Protein AF-0000000081890075 (afdb_homodimer)

Foldseek 3Di:
DPPPPPPPPPPPPDPPPPPPPPPPLVVLVVVQVVQAAPQPRHGADQWKAWDVGDIHHPVSQCVVCVPPDPPARADPPPGHHTDPVRIGGDVVSVVSSVVSVPDDNPPPVPPPVPPDD/DPPPPPPPPPPDPDPPPPPPPPDPLVVLVVVQVVQAAPQPRHGADQWKAWDVGDIHHPVSQCVVCVPPPPPARADPPPGHHTDPVRIGGDVVSVVSSVVSVPDDNPPPVPPPVPPPD

InterPro domains:
  IPR001841 Zinc finger, RING-type [PS50089] (37-79)
  IPR001841 Zinc finger, RING-type [SM00184] (37-78)
  IPR013083 Zinc finger, RING/FYVE/PHD-type [G3DSA:3.30.40.10] (21-113)
  IPR017907 Zinc finger, RING-type, conserved site [PS00518] (52-61)
  IPR050143 Tripartite motif-containing [PTHR24103] (31-106)

Solvent-accessible surface area (backbone atoms only — not comparable to full-atom values): 14668 Å² total; per-residue (Å²): 134,89,79,75,75,76,71,79,74,78,82,69,78,76,71,78,73,73,76,70,81,62,56,71,61,57,52,53,59,58,50,52,64,70,34,40,17,84,81,82,69,40,66,55,53,70,29,24,31,37,69,86,30,57,63,31,22,44,65,58,48,50,59,67,45,70,74,48,69,92,85,46,43,51,40,92,82,83,55,45,78,40,52,83,86,60,51,27,59,31,59,59,60,44,52,48,39,57,54,55,69,64,52,78,72,67,68,75,80,64,66,73,73,68,65,78,129,133,86,79,76,75,77,71,78,74,77,82,70,76,77,72,77,74,74,76,72,80,62,56,70,62,58,53,52,60,59,49,52,64,69,35,40,16,86,81,81,68,41,66,55,52,69,28,25,30,37,70,86,30,58,63,32,20,44,66,58,48,49,58,66,46,69,73,47,68,93,85,47,44,52,40,92,83,83,55,45,78,41,52,82,87,59,52,27,59,31,58,59,59,44,52,48,40,57,55,56,70,65,52,76,71,68,68,72,74,67,67,68,71,67,63,79,127

Organism: Varanus komodoensis (NCBI:txid61221)

Structure (mmCIF, N/CA/C/O backbone):
data_AF-0000000081890075-model_v1
#
loop_
_entity.id
_entity.type
_entity.pdbx_description
1 polymer 'RING-type domain-containing protein'
#
loop_
_atom_site.group_PDB
_atom_site.id
_atom_site.type_symbol
_atom_site.label_atom_id
_atom_site.label_alt_id
_atom_site.lab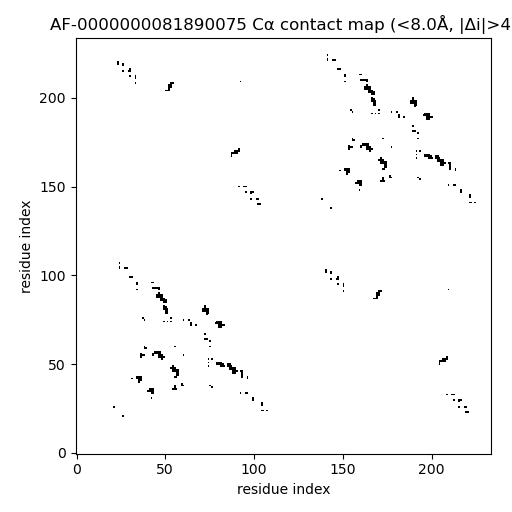el_comp_id
_atom_site.label_asym_id
_atom_site.label_entity_id
_atom_site.label_seq_id
_atom_site.pdbx_PDB_ins_code
_atom_site.Cartn_x
_atom_site.Cartn_y
_atom_site.Cartn_z
_atom_site.occupancy
_atom_site.B_iso_or_equiv
_atom_site.auth_seq_id
_atom_site.auth_comp_id
_atom_site.auth_asym_id
_atom_site.auth_atom_id
_atom_site.pdbx_PDB_model_num
ATOM 1 N N . GLY A 1 1 ? -12.711 24.141 -57.688 1 28.09 1 GLY A N 1
ATOM 2 C CA . GLY A 1 1 ? -13.148 24.188 -56.312 1 28.09 1 GLY A CA 1
ATOM 3 C C . GLY A 1 1 ? -12 24.203 -55.344 1 28.09 1 GLY A C 1
ATOM 4 O O . GLY A 1 1 ? -11.031 23.453 -55.469 1 28.09 1 GLY A O 1
ATOM 5 N N . SER A 1 2 ? -11.641 25.391 -54.656 1 33 2 SER A N 1
ATOM 6 C CA . SER A 1 2 ? -10.547 25.812 -53.781 1 33 2 SER A CA 1
ATOM 7 C C . SER A 1 2 ? -10.531 25 -52.469 1 33 2 SER A C 1
ATOM 9 O O . SER A 1 2 ? -11.5 25.016 -51.719 1 33 2 SER A O 1
ATOM 11 N N . SER A 1 3 ? -10.023 23.797 -52.469 1 35 3 SER A N 1
ATOM 12 C CA . SER A 1 3 ? -9.859 22.875 -51.344 1 35 3 SER A CA 1
ATOM 13 C C . SER A 1 3 ? -9.102 23.531 -50.219 1 35 3 SER A C 1
ATOM 15 O O . SER A 1 3 ? -7.91 23.828 -50.344 1 35 3 SER A O 1
ATOM 17 N N . LYS A 1 4 ? -9.797 24.375 -49.406 1 32.94 4 LYS A N 1
ATOM 18 C CA . LYS A 1 4 ? -9.344 25.078 -48.188 1 32.94 4 LYS A CA 1
ATOM 19 C C . LYS A 1 4 ? -8.68 24.109 -47.219 1 32.94 4 LYS A C 1
ATOM 21 O O . LYS A 1 4 ? -9.273 23.094 -46.844 1 32.94 4 LYS A O 1
ATOM 26 N N . ASN A 1 5 ? -7.391 23.891 -47.344 1 32.59 5 ASN A N 1
ATOM 27 C CA . ASN A 1 5 ? -6.527 23.203 -46.375 1 32.59 5 ASN A CA 1
ATOM 28 C C . ASN A 1 5 ? -6.793 23.641 -44.938 1 32.59 5 ASN A C 1
ATOM 30 O O . ASN A 1 5 ? -6.562 24.797 -44.594 1 32.59 5 ASN A O 1
ATOM 34 N N . LEU A 1 6 ? -7.848 23.141 -44.312 1 36.16 6 LEU A N 1
ATOM 35 C CA . LEU A 1 6 ? -8.125 23.438 -42.906 1 36.16 6 LEU A CA 1
ATOM 36 C C . LEU A 1 6 ? -6.875 23.234 -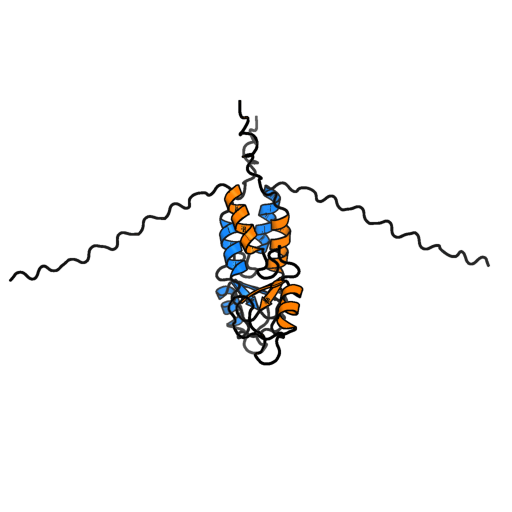42.062 1 36.16 6 LEU A C 1
ATOM 38 O O . LEU A 1 6 ? -6.32 22.141 -42.031 1 36.16 6 LEU A O 1
ATOM 42 N N . LEU A 1 7 ? -6.027 24.219 -42 1 37.47 7 LEU A N 1
ATOM 43 C CA . LEU A 1 7 ? -4.883 24.312 -41.094 1 37.47 7 LEU A CA 1
ATOM 44 C C . LEU A 1 7 ? -5.27 23.875 -39.688 1 37.47 7 LEU A C 1
ATOM 46 O O . LEU A 1 7 ? -6.273 24.344 -39.125 1 37.47 7 LEU A O 1
ATOM 50 N N . HIS A 1 8 ? -5.02 22.609 -39.344 1 38 8 HIS A N 1
ATOM 51 C CA . HIS A 1 8 ? -5.141 22.141 -37.969 1 38 8 HIS A CA 1
ATOM 52 C C . HIS A 1 8 ? -4.543 23.141 -36.969 1 38 8 HIS A C 1
ATOM 54 O O . HIS A 1 8 ? -3.457 23.672 -37.219 1 38 8 HIS A O 1
ATOM 60 N N . ALA A 1 9 ? -5.363 23.984 -36.281 1 39.53 9 ALA A N 1
ATOM 61 C CA . ALA A 1 9 ? -4.98 24.938 -35.219 1 39.53 9 ALA A CA 1
ATOM 62 C C . ALA A 1 9 ? -4.004 24.297 -34.25 1 39.53 9 ALA A C 1
ATOM 64 O O . ALA A 1 9 ? -4.035 23.078 -34.031 1 39.53 9 ALA A O 1
ATOM 65 N N . PRO A 1 10 ? -2.85 24.938 -33.938 1 39.88 10 PRO A N 1
ATOM 66 C CA . PRO A 1 10 ? -1.876 24.422 -32.969 1 39.88 10 PRO A CA 1
ATOM 67 C C . PRO A 1 10 ? -2.512 24.062 -31.625 1 39.88 10 PRO A C 1
ATOM 69 O O . PRO A 1 10 ? -3.553 24.625 -31.25 1 39.88 10 PRO A O 1
ATOM 72 N N . PHE A 1 11 ? -2.338 22.844 -31.125 1 38.12 11 PHE A N 1
ATOM 73 C CA . PHE A 1 11 ? -2.699 22.375 -29.781 1 38.12 11 PHE A CA 1
ATOM 74 C C . PHE A 1 11 ? -2.271 23.391 -28.734 1 38.12 11 PHE A C 1
ATOM 76 O O . PHE A 1 11 ? -1.105 23.781 -28.672 1 38.12 11 PHE A O 1
ATOM 83 N N . ARG A 1 12 ? -3.059 24.375 -28.359 1 36.44 12 ARG A N 1
ATOM 84 C CA . ARG A 1 12 ? -2.766 25.266 -27.234 1 36.44 12 ARG A CA 1
ATOM 85 C C . ARG A 1 12 ? -2.334 24.484 -26 1 36.44 12 ARG A C 1
ATOM 87 O O . ARG A 1 12 ? -3.02 23.547 -25.594 1 36.44 12 ARG A O 1
ATOM 94 N N . PRO A 1 13 ? -1.121 24.609 -25.578 1 35.62 13 PRO A N 1
ATOM 95 C CA . PRO A 1 13 ? -0.733 23.922 -24.344 1 35.62 13 PRO A CA 1
ATOM 96 C C . PRO A 1 13 ? -1.72 24.156 -23.203 1 35.62 13 PRO A C 1
ATOM 98 O O . PRO A 1 13 ? -2.369 25.203 -23.156 1 35.62 13 PRO A O 1
ATOM 101 N N . THR A 1 14 ? -2.477 23.172 -22.734 1 35.88 14 THR A N 1
ATOM 102 C CA . THR A 1 14 ? -3.332 23.281 -21.562 1 35.88 14 THR A CA 1
ATOM 103 C C . THR A 1 14 ? -2.607 24 -20.422 1 35.88 14 THR A C 1
ATOM 105 O O . THR A 1 14 ? -1.384 23.906 -20.312 1 35.88 14 THR A O 1
ATOM 108 N N . SER A 1 15 ? -3.094 25.188 -20.031 1 37.25 15 SER A N 1
ATOM 109 C CA . SER A 1 15 ? -2.648 26.016 -18.906 1 37.25 15 SER A CA 1
ATOM 110 C C . SER A 1 15 ? -2.227 25.156 -17.719 1 37.25 15 SER A C 1
ATOM 112 O O . SER A 1 15 ? -2.824 24.109 -17.469 1 37.25 15 SER A O 1
ATOM 114 N N . PRO A 1 16 ? -1.001 25.312 -17.281 1 37.56 16 PRO A N 1
ATOM 115 C CA . PRO A 1 16 ? -0.594 24.578 -16.078 1 37.56 16 PRO A CA 1
ATOM 116 C C . PRO A 1 16 ? -1.63 24.656 -14.961 1 37.56 16 PRO A C 1
ATOM 118 O O . PRO A 1 16 ? -2.186 25.734 -14.711 1 37.56 16 PRO A O 1
ATOM 121 N N . GLU A 1 17 ? -2.586 23.766 -14.844 1 38.59 17 GLU A N 1
ATOM 122 C CA . GLU A 1 17 ? -3.49 23.781 -13.695 1 38.59 17 GLU A CA 1
ATOM 123 C C . GLU A 1 17 ? -2.766 24.203 -12.422 1 38.59 17 GLU A C 1
ATOM 125 O O . GLU A 1 17 ? -1.717 23.641 -12.086 1 38.59 17 GLU A O 1
ATOM 130 N N . VAL A 1 18 ? -2.707 25.453 -12.141 1 36.56 18 VAL A N 1
ATOM 131 C CA . VAL A 1 18 ? -2.277 26.016 -10.859 1 36.56 18 VAL A CA 1
ATOM 132 C C . VAL A 1 18 ? -2.639 25.062 -9.727 1 36.56 18 VAL A C 1
ATOM 134 O O . VAL A 1 18 ? -3.781 24.609 -9.633 1 36.56 18 VAL A O 1
ATOM 137 N N . SER A 1 19 ? -1.726 24.219 -9.281 1 37.19 19 SER A N 1
ATOM 138 C CA . SER A 1 19 ? -1.867 23.438 -8.062 1 37.19 19 SER A CA 1
ATOM 139 C C . SER A 1 19 ? -2.484 24.25 -6.938 1 37.19 19 SER A C 1
ATOM 141 O O . SER A 1 19 ? -1.889 25.234 -6.48 1 37.19 19 SER A O 1
ATOM 143 N N . ILE A 1 20 ? -3.711 24.578 -6.984 1 38.59 20 ILE A N 1
ATOM 144 C CA . ILE A 1 20 ? -4.359 25.234 -5.852 1 38.59 20 ILE A CA 1
ATOM 145 C C . ILE A 1 20 ? -3.82 24.656 -4.547 1 38.59 20 ILE A C 1
ATOM 147 O O . ILE A 1 20 ? -3.736 23.438 -4.391 1 38.59 20 ILE A O 1
ATOM 151 N N . LYS A 1 21 ? -2.914 25.297 -3.902 1 41.38 21 LYS A N 1
ATOM 152 C CA . LYS A 1 21 ? -2.5 25.016 -2.529 1 41.38 21 LYS A CA 1
ATOM 153 C C . LYS A 1 21 ? -3.703 24.703 -1.647 1 41.38 21 LYS A C 1
ATOM 155 O O . LYS A 1 21 ? -4.531 25.578 -1.38 1 41.38 21 LYS A O 1
ATOM 160 N N . ARG A 1 22 ? -4.328 23.609 -1.798 1 47.56 22 ARG A N 1
ATOM 161 C CA . ARG A 1 22 ? -5.422 23.25 -0.9 1 47.56 22 ARG A CA 1
ATOM 162 C C . ARG A 1 22 ? -5.027 23.469 0.557 1 47.56 22 ARG A C 1
ATOM 164 O O . ARG A 1 22 ? -3.922 23.109 0.965 1 47.56 22 ARG A O 1
ATOM 171 N N . PRO A 1 23 ? -5.812 24.125 1.275 1 49.44 23 PRO A N 1
ATOM 172 C CA . PRO A 1 23 ? -5.516 24.25 2.705 1 49.44 23 PRO A CA 1
ATOM 173 C C . PRO A 1 23 ? -5.207 22.922 3.365 1 49.44 23 PRO A C 1
ATOM 175 O O . PRO A 1 23 ? -5.676 21.875 2.904 1 49.44 23 PRO A O 1
ATOM 178 N N . ALA A 1 24 ? -4.148 22.844 4.195 1 51.41 24 ALA A N 1
ATOM 179 C CA . ALA A 1 24 ? -3.66 21.656 4.902 1 51.41 24 ALA A CA 1
ATOM 180 C C . ALA A 1 24 ? -4.816 20.766 5.32 1 51.41 24 ALA A C 1
ATOM 182 O O . ALA A 1 24 ? -4.695 19.531 5.293 1 51.41 24 ALA A O 1
ATOM 183 N N . GLY A 1 25 ? -5.891 21.422 5.855 1 53.53 25 GLY A N 1
ATOM 184 C CA . GLY A 1 25 ? -7.051 20.641 6.262 1 53.53 25 GLY A CA 1
ATOM 185 C C . GLY A 1 25 ? -7.609 19.781 5.145 1 53.53 25 GLY A C 1
ATOM 186 O O . GLY A 1 25 ? -7.977 18.625 5.371 1 53.53 25 GLY A O 1
ATOM 187 N N . GLY A 1 26 ? -7.707 20.297 3.975 1 56.81 26 GLY A N 1
ATOM 188 C CA . GLY A 1 26 ? -8.211 19.594 2.803 1 56.81 26 GLY A CA 1
ATOM 189 C C . GLY A 1 26 ? -7.324 18.453 2.359 1 56.81 26 GLY A C 1
ATOM 190 O O . GLY A 1 26 ? -7.809 17.438 1.846 1 56.81 26 GLY A O 1
ATOM 191 N N . MET A 1 27 ? -6.07 18.656 2.664 1 59.94 27 MET A N 1
ATOM 192 C CA . MET A 1 27 ? -5.137 17.641 2.193 1 59.94 27 MET A CA 1
ATOM 193 C C . MET A 1 27 ? -5.238 16.375 3.037 1 59.94 27 MET A C 1
ATOM 195 O O . MET A 1 27 ? -5.184 15.258 2.508 1 59.94 27 MET A O 1
ATOM 199 N N . ILE A 1 28 ? -5.508 16.609 4.297 1 64.06 28 ILE A N 1
ATOM 200 C CA . ILE A 1 28 ? -5.605 15.461 5.188 1 64.06 28 ILE A CA 1
ATOM 201 C C . ILE A 1 28 ? -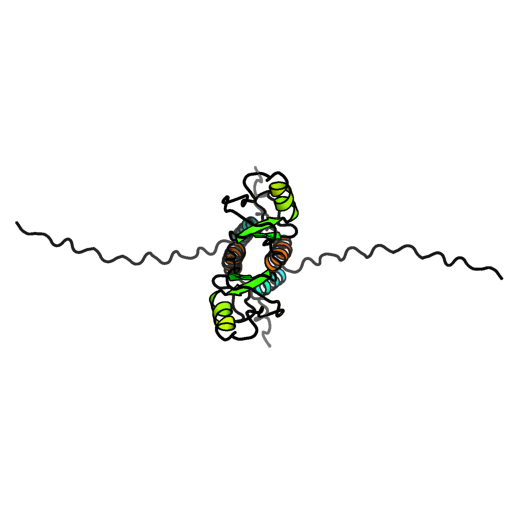6.883 14.68 4.883 1 64.06 28 ILE A C 1
ATOM 203 O O . ILE A 1 28 ? -6.883 13.445 4.906 1 64.06 28 ILE A O 1
ATOM 207 N N . GLN A 1 29 ? -8.008 15.43 4.598 1 66.81 29 GLN A N 1
ATOM 208 C CA . GLN A 1 29 ? -9.25 14.758 4.223 1 66.81 29 GLN A CA 1
ATOM 209 C C . GLN A 1 29 ? -9.055 13.875 2.998 1 66.81 29 GLN A C 1
ATOM 211 O O . GLN A 1 29 ? -9.617 12.781 2.916 1 66.81 29 GLN A O 1
ATOM 216 N N . ASN A 1 30 ? -8.117 14.258 2.291 1 80.25 30 ASN A N 1
ATOM 217 C CA . ASN A 1 30 ? -7.859 13.508 1.069 1 80.25 30 ASN A CA 1
ATOM 218 C C . ASN A 1 30 ? -7.078 12.227 1.354 1 80.25 30 ASN A C 1
ATOM 220 O O . ASN A 1 30 ? -7.266 11.219 0.677 1 80.25 30 ASN A O 1
ATOM 224 N N . LEU A 1 31 ? -6.453 12.141 2.562 1 89 31 LEU A N 1
ATOM 225 C CA . LEU A 1 31 ? -5.695 10.945 2.902 1 89 31 LEU A CA 1
ATOM 226 C C . LEU A 1 31 ? -6.602 9.875 3.498 1 89 31 LEU A C 1
ATOM 228 O O . LEU A 1 31 ? -6.336 8.68 3.354 1 89 31 LEU A O 1
ATOM 232 N N . GLN A 1 32 ? -7.695 10.336 4.078 1 89.31 32 GLN A N 1
ATOM 233 C CA . GLN A 1 32 ? -8.586 9.406 4.77 1 89.31 32 GLN A CA 1
ATOM 234 C C . GLN A 1 32 ? -9.219 8.422 3.791 1 89.31 32 GLN A C 1
ATOM 236 O O . GLN A 1 32 ? -9.383 7.242 4.109 1 89.31 32 GLN A O 1
ATOM 241 N N . GLU A 1 33 ? -9.562 8.859 2.695 1 91.56 33 GLU A N 1
ATOM 242 C CA . GLU A 1 33 ? -10.172 7.992 1.69 1 91.56 33 GLU A CA 1
ATOM 243 C C . GLU A 1 33 ? -9.219 6.887 1.262 1 91.56 33 GLU A C 1
ATOM 245 O O . GLU A 1 33 ? -9.641 5.754 1.014 1 91.56 33 GLU A O 1
ATOM 250 N N . ASP A 1 34 ? -8 7.148 1.25 1 95.12 34 ASP A N 1
ATOM 251 C CA . ASP A 1 34 ? -6.996 6.211 0.76 1 95.12 34 ASP A CA 1
ATOM 252 C C . ASP A 1 34 ? -6.652 5.168 1.821 1 95.12 34 ASP A C 1
ATOM 254 O O . ASP A 1 34 ? -6.02 4.156 1.521 1 95.12 34 ASP A O 1
ATOM 258 N N . ILE A 1 35 ? -7.094 5.434 3.027 1 96.62 35 ILE A N 1
ATOM 259 C CA . ILE A 1 35 ? -6.75 4.48 4.078 1 96.62 35 ILE A CA 1
ATOM 260 C C . ILE A 1 35 ? -8.016 3.797 4.586 1 96.62 35 ILE A C 1
ATOM 262 O O . ILE A 1 35 ? -8.047 3.287 5.711 1 96.62 35 ILE A O 1
ATOM 266 N N . THR A 1 36 ? -9.047 3.818 3.781 1 97.38 36 THR A N 1
ATOM 267 C CA . THR A 1 36 ? -10.336 3.246 4.137 1 97.38 36 THR A CA 1
ATOM 268 C C . THR A 1 36 ? -10.602 1.968 3.348 1 97.38 36 THR A C 1
ATOM 270 O O . THR A 1 36 ? -10.398 1.929 2.133 1 97.38 36 THR A O 1
ATOM 273 N N . CYS A 1 37 ? -10.992 0.952 4.012 1 98.38 37 CYS A N 1
ATOM 274 C CA . CYS A 1 37 ? -11.375 -0.32 3.406 1 98.38 37 CYS A CA 1
ATOM 275 C C . CYS A 1 37 ? -12.719 -0.21 2.709 1 98.38 37 CYS A C 1
ATOM 277 O O . CYS A 1 37 ? -13.688 0.292 3.289 1 98.38 37 CYS A O 1
ATOM 279 N N . SER A 1 38 ? -12.852 -0.74 1.552 1 98.06 38 SER A N 1
ATOM 280 C CA . SER A 1 38 ? -14.07 -0.595 0.763 1 98.06 38 SER A CA 1
ATOM 281 C C . SER A 1 38 ? -15.148 -1.574 1.222 1 98.06 38 SER A C 1
ATOM 283 O O . SER A 1 38 ? -16.297 -1.512 0.759 1 98.06 38 SER A O 1
ATOM 285 N N . ILE A 1 39 ? -14.828 -2.471 2.043 1 98.25 39 ILE A N 1
ATOM 286 C CA . ILE A 1 39 ? -15.805 -3.457 2.502 1 98.25 39 ILE A CA 1
ATOM 287 C C . ILE A 1 39 ? -16.438 -2.986 3.811 1 98.25 39 ILE A C 1
ATOM 289 O O . ILE A 1 39 ? -17.656 -2.889 3.916 1 98.25 39 ILE A O 1
ATOM 293 N N . CYS A 1 40 ? -15.672 -2.637 4.789 1 98.44 40 CYS A N 1
ATOM 294 C CA . CYS A 1 40 ? -16.203 -2.281 6.098 1 98.44 40 CYS A CA 1
ATOM 295 C C . CYS A 1 40 ? -16.312 -0.768 6.254 1 98.44 40 CYS A C 1
ATOM 297 O O . CYS A 1 40 ? -16.922 -0.276 7.199 1 98.44 40 CYS A O 1
ATOM 299 N N . LEU A 1 41 ? -15.664 -0.03 5.426 1 97.69 41 LEU A N 1
ATOM 300 C CA . LEU A 1 41 ? -15.688 1.427 5.363 1 97.69 41 LEU A CA 1
ATOM 301 C C . LEU A 1 41 ? -14.992 2.031 6.582 1 97.69 41 LEU A C 1
ATOM 303 O O . LEU A 1 41 ? -15.297 3.156 6.98 1 97.69 41 LEU A O 1
ATOM 307 N N . GLU A 1 42 ? -14.086 1.323 7.191 1 97.69 42 GLU A N 1
A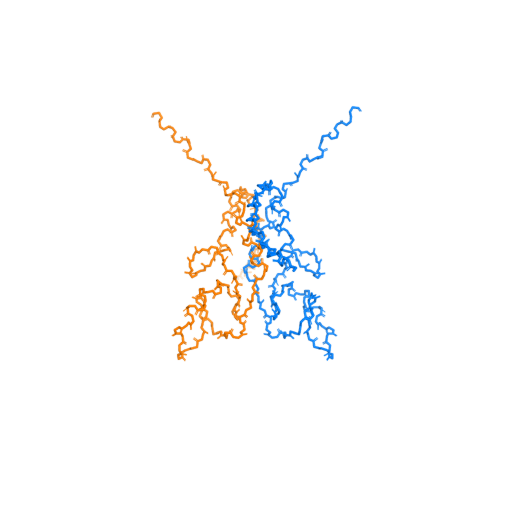TOM 308 C CA . GLU A 1 42 ? -13.195 1.783 8.25 1 97.69 42 GLU A CA 1
ATOM 309 C C . GLU A 1 42 ? -11.742 1.808 7.781 1 97.69 42 GLU A C 1
ATOM 311 O O . GLU A 1 42 ? -11.43 1.327 6.688 1 97.69 42 GLU A O 1
ATOM 316 N N . SER A 1 43 ? -10.906 2.441 8.664 1 97.69 43 SER A N 1
ATOM 317 C CA . SER A 1 43 ? -9.477 2.371 8.359 1 97.69 43 SER A CA 1
ATOM 318 C C . SER A 1 43 ? -8.992 0.925 8.297 1 97.69 43 SER A C 1
ATOM 320 O O . SER A 1 43 ? -9.422 0.087 9.094 1 97.69 43 SER A O 1
ATOM 322 N N . PHE A 1 44 ? -8.055 0.717 7.41 1 98.56 44 PHE A N 1
ATOM 323 C CA . PHE A 1 44 ? -7.574 -0.644 7.207 1 98.56 44 PHE A CA 1
ATOM 324 C C . PHE A 1 44 ? -7.078 -1.241 8.516 1 98.56 44 PHE A C 1
ATOM 326 O O . PHE A 1 44 ? -6.379 -0.574 9.289 1 98.56 44 PHE A O 1
ATOM 333 N N . ASP A 1 45 ? -7.488 -2.498 8.703 1 98.56 45 ASP A N 1
ATOM 334 C CA . ASP A 1 45 ? -6.922 -3.338 9.758 1 98.56 45 ASP A CA 1
ATOM 335 C C . ASP A 1 45 ? -6.27 -4.586 9.172 1 98.56 45 ASP A C 1
ATOM 337 O O . ASP A 1 45 ? -6.945 -5.426 8.57 1 98.56 45 ASP A O 1
ATOM 341 N N . ASP A 1 46 ? -4.945 -4.625 9.352 1 98.44 46 ASP A N 1
ATOM 342 C CA . ASP A 1 46 ? -4.16 -5.707 8.766 1 98.44 46 ASP A CA 1
ATOM 343 C C . ASP A 1 46 ? -4.391 -5.801 7.258 1 98.44 46 ASP A C 1
ATOM 345 O O . ASP A 1 46 ? -4.91 -6.805 6.766 1 98.44 46 ASP A O 1
ATOM 349 N N . PRO A 1 47 ? -4.008 -4.754 6.535 1 98.56 47 PRO A N 1
ATOM 350 C CA . PRO A 1 47 ? -4.324 -4.68 5.105 1 98.56 47 PRO A CA 1
ATOM 351 C C . PRO A 1 47 ? -3.58 -5.73 4.281 1 98.56 47 PRO A C 1
ATOM 353 O O . PRO A 1 47 ? -2.416 -6.027 4.566 1 98.56 47 PRO A O 1
ATOM 356 N N . VAL A 1 48 ? -4.242 -6.242 3.27 1 98.12 48 VAL A N 1
ATOM 357 C CA . VAL A 1 48 ? -3.672 -7.18 2.307 1 98.12 48 VAL A CA 1
ATOM 358 C C . VAL A 1 48 ? -3.986 -6.719 0.886 1 98.12 48 VAL A C 1
ATOM 360 O O . VAL A 1 48 ? -4.965 -6 0.662 1 98.12 48 VAL A O 1
ATOM 363 N N . SER A 1 49 ? -3.115 -7.047 0.016 1 97.25 49 SER A N 1
ATOM 364 C CA . SER A 1 49 ? -3.338 -6.832 -1.41 1 97.25 49 SER A CA 1
ATOM 365 C C . SER A 1 49 ? -3.609 -8.148 -2.131 1 97.25 49 SER A C 1
ATOM 367 O O . SER A 1 49 ? -3.174 -9.211 -1.682 1 97.25 49 SER A O 1
ATOM 369 N N . ILE A 1 50 ? -4.34 -8.039 -3.229 1 96.12 50 ILE A N 1
ATOM 370 C CA . ILE A 1 50 ? -4.664 -9.242 -3.996 1 96.12 50 ILE A CA 1
ATOM 371 C C . ILE A 1 50 ? -4.234 -9.055 -5.449 1 96.12 50 ILE A C 1
ATOM 373 O O . ILE A 1 50 ? -3.592 -8.055 -5.789 1 96.12 50 ILE A O 1
ATOM 377 N N . ASP A 1 51 ? -4.609 -9.969 -6.328 1 94.5 51 ASP A N 1
ATOM 378 C CA . ASP A 1 51 ? -4.012 -10.102 -7.656 1 94.5 51 ASP A CA 1
ATOM 379 C C . ASP A 1 51 ? -4.227 -8.836 -8.484 1 94.5 51 ASP A C 1
ATOM 381 O O . ASP A 1 51 ? -3.342 -8.422 -9.234 1 94.5 51 ASP A O 1
ATOM 385 N N . CYS A 1 52 ? -5.363 -8.227 -8.344 1 94.88 52 CYS A N 1
ATOM 386 C CA . CYS A 1 52 ? -5.699 -7.074 -9.18 1 94.88 52 CYS A CA 1
ATOM 387 C C . CYS A 1 52 ? -5.062 -5.801 -8.633 1 94.88 52 CYS A C 1
ATOM 389 O O . CYS A 1 52 ? -5.094 -4.754 -9.281 1 94.88 52 CYS A O 1
ATOM 391 N N . GLY A 1 53 ? -4.539 -5.863 -7.363 1 95.06 53 GLY A N 1
ATOM 392 C CA . GLY A 1 53 ? -3.875 -4.707 -6.781 1 95.06 53 GLY A CA 1
ATOM 393 C C . GLY A 1 53 ? -4.723 -3.99 -5.75 1 95.06 53 GLY A C 1
ATOM 394 O O . GLY A 1 53 ? -4.234 -3.109 -5.043 1 95.06 53 GLY A O 1
ATOM 395 N N . HIS A 1 54 ? -5.996 -4.445 -5.59 1 96.94 54 HIS A N 1
ATOM 396 C CA . HIS A 1 54 ? -6.84 -3.801 -4.586 1 96.94 54 HIS A CA 1
ATOM 397 C C . HIS A 1 54 ? -6.516 -4.316 -3.188 1 96.94 54 HIS A C 1
ATOM 399 O O . HIS A 1 54 ? -6.055 -5.449 -3.027 1 96.94 54 HIS A O 1
ATOM 405 N N . ASN A 1 55 ? -6.77 -3.428 -2.215 1 97.94 55 ASN A N 1
ATOM 406 C CA . ASN A 1 55 ? -6.477 -3.74 -0.82 1 97.94 55 ASN A CA 1
ATOM 407 C C . ASN A 1 55 ? -7.754 -3.873 0.005 1 97.94 55 ASN A C 1
ATOM 409 O O . ASN A 1 55 ? -8.75 -3.203 -0.274 1 97.94 55 ASN A O 1
ATOM 413 N N . PHE A 1 56 ? -7.684 -4.637 1.014 1 98.5 56 PHE A N 1
ATOM 414 C 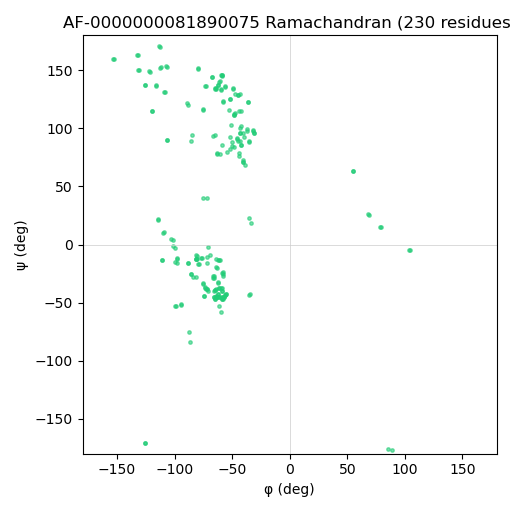CA . PHE A 1 56 ? -8.75 -4.852 1.981 1 98.5 56 PHE A CA 1
ATOM 415 C C . PHE A 1 56 ? -8.18 -5.242 3.34 1 98.5 56 PHE A C 1
ATOM 417 O O . PHE A 1 56 ? -7.027 -5.664 3.436 1 98.5 56 PHE A O 1
ATOM 424 N N . CYS A 1 57 ? -9.016 -5.047 4.371 1 98.75 57 CYS A N 1
ATOM 425 C CA . CYS A 1 57 ? -8.656 -5.746 5.598 1 98.75 57 CYS A CA 1
ATOM 426 C C . CYS A 1 57 ? -8.586 -7.254 5.367 1 98.75 57 CYS A C 1
ATOM 428 O O . CYS A 1 57 ? -9.398 -7.809 4.629 1 98.75 57 CYS A O 1
ATOM 430 N N . ARG A 1 58 ? -7.703 -7.82 6.031 1 98.5 58 ARG A N 1
ATOM 431 C CA . ARG A 1 58 ? -7.582 -9.266 5.898 1 98.5 58 ARG A CA 1
ATOM 432 C C . ARG A 1 58 ? -8.883 -9.969 6.281 1 98.5 58 ARG A C 1
ATOM 434 O O . ARG A 1 58 ? -9.375 -10.82 5.543 1 98.5 58 ARG A O 1
ATOM 441 N N . LEU A 1 59 ? -9.484 -9.594 7.348 1 98.38 59 LEU A N 1
ATOM 442 C CA . LEU A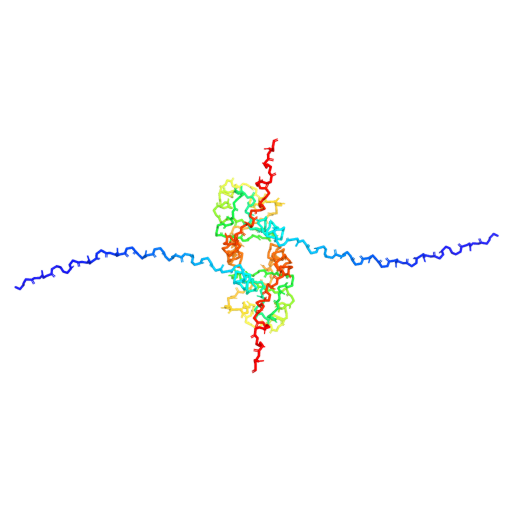 1 59 ? -10.68 -10.273 7.836 1 98.38 59 LEU A CA 1
ATOM 443 C C . LEU A 1 59 ? -11.883 -9.961 6.945 1 98.38 59 LEU A C 1
ATOM 445 O O . LEU A 1 59 ? -12.734 -10.828 6.719 1 98.38 59 LEU A O 1
ATOM 449 N N . CYS A 1 60 ? -11.969 -8.758 6.496 1 98.19 60 CYS A N 1
ATOM 450 C CA . CYS A 1 60 ? -13.039 -8.406 5.57 1 98.19 60 CYS A CA 1
ATOM 451 C C . CYS A 1 60 ? -12.984 -9.266 4.316 1 98.19 60 CYS A C 1
ATOM 453 O O . CYS A 1 60 ? -14 -9.82 3.896 1 98.19 60 CYS A O 1
ATOM 455 N N . LEU A 1 61 ? -11.812 -9.391 3.764 1 97.62 61 LEU A N 1
ATOM 456 C CA . LEU A 1 61 ? -11.656 -10.172 2.545 1 97.62 61 LEU A CA 1
ATOM 457 C C . LEU A 1 61 ? -11.969 -11.648 2.801 1 97.62 61 LEU A C 1
ATOM 459 O O . LEU A 1 61 ? -12.648 -12.289 1.998 1 97.62 61 LEU A O 1
ATOM 463 N N . SER A 1 62 ? -11.422 -12.141 3.844 1 96.44 62 SER A N 1
ATOM 464 C CA . SER A 1 62 ? -11.664 -13.539 4.188 1 96.44 62 SER A CA 1
ATOM 465 C C . SER A 1 62 ? -13.156 -13.82 4.324 1 96.44 62 SER A C 1
ATOM 467 O O . SER A 1 62 ? -13.648 -14.844 3.842 1 96.44 62 SER A O 1
ATOM 469 N N . ALA A 1 63 ? -13.898 -12.969 4.957 1 96.25 63 ALA A N 1
ATOM 470 C CA . ALA A 1 63 ? -15.344 -13.125 5.109 1 96.25 63 ALA A CA 1
ATOM 471 C C . ALA A 1 63 ? -16.047 -13.062 3.756 1 96.25 63 ALA A C 1
ATOM 473 O O . ALA A 1 63 ? -16.953 -13.859 3.479 1 96.25 63 ALA A O 1
ATOM 474 N N . HIS A 1 64 ? -15.633 -12.109 3.016 1 95.19 64 HIS A N 1
ATOM 475 C CA . HIS A 1 64 ? -16.219 -11.953 1.689 1 95.19 64 HIS A CA 1
ATOM 476 C C . HIS A 1 64 ? -16.016 -13.203 0.846 1 95.19 64 HIS A C 1
ATOM 478 O O . HIS A 1 64 ? -16.922 -13.609 0.105 1 95.19 64 HIS A O 1
ATOM 484 N N . TRP A 1 65 ? -14.891 -13.844 0.975 1 95.62 65 TRP A N 1
ATOM 485 C CA . TRP A 1 65 ? -14.523 -15 0.158 1 95.62 65 TRP A CA 1
ATOM 486 C C . TRP A 1 65 ? -15.031 -16.297 0.784 1 95.62 65 TRP A C 1
ATOM 488 O O . TRP A 1 65 ? -14.93 -17.359 0.179 1 95.62 65 TRP A O 1
ATOM 498 N N . SER A 1 66 ? -15.422 -16.359 2.033 1 92.31 66 SER A N 1
ATOM 499 C CA . SER A 1 66 ? -15.867 -17.562 2.721 1 92.31 66 SER A CA 1
ATOM 500 C C . SER A 1 66 ? -17.062 -18.203 2.012 1 92.31 66 SER A C 1
ATOM 502 O O . SER A 1 66 ? -17.234 -19.422 2.043 1 92.31 66 SER A O 1
ATOM 504 N N . GLY A 1 67 ? -17.828 -17.438 1.241 1 80.62 67 GLY A N 1
ATOM 505 C CA . GLY A 1 67 ? -19 -18 0.583 1 80.62 67 GLY A CA 1
ATOM 506 C C . GLY A 1 67 ? -18.781 -18.281 -0.892 1 80.62 67 GLY A C 1
ATOM 507 O O . GLY A 1 67 ? -19.719 -18.625 -1.61 1 80.62 67 GLY A O 1
ATOM 508 N N . THR A 1 68 ? -17.516 -18.047 -1.258 1 65.44 68 THR A N 1
ATOM 509 C CA . THR A 1 68 ? -17.25 -18.125 -2.691 1 65.44 68 THR A CA 1
ATOM 510 C C . THR A 1 68 ? -16.953 -19.562 -3.109 1 65.44 68 THR A C 1
ATOM 512 O O . THR A 1 68 ? -16.062 -20.203 -2.553 1 65.44 68 THR A O 1
ATOM 515 N N . SER A 1 69 ? -17.906 -20.391 -3.482 1 67.25 69 SER A N 1
ATOM 516 C CA . SER A 1 69 ? -17.688 -21.781 -3.902 1 67.25 69 SER A CA 1
ATOM 517 C C . SER A 1 69 ? -17.391 -21.859 -5.395 1 67.25 69 SER A C 1
ATOM 519 O O . SER A 1 69 ? -16.266 -22.219 -5.785 1 67.25 69 SER A O 1
ATOM 521 N N . HIS A 1 70 ? -18.422 -21.703 -6.309 1 67 70 HIS A N 1
ATOM 522 C CA . HIS A 1 70 ? -18.391 -22.203 -7.676 1 67 70 HIS A CA 1
ATOM 523 C C . HIS A 1 70 ? -17.672 -21.234 -8.609 1 67 70 HIS A C 1
ATOM 525 O O . HIS A 1 70 ? -17.016 -21.672 -9.562 1 67 70 HIS A O 1
ATOM 531 N N . SER A 1 71 ? -17.703 -19.969 -8.266 1 72.44 71 SER A N 1
ATOM 532 C CA . SER A 1 71 ? -17.188 -19.016 -9.242 1 72.44 71 SER A CA 1
ATOM 533 C C . SER A 1 71 ? -15.773 -18.562 -8.891 1 72.44 71 SER A C 1
ATOM 535 O O . SER A 1 71 ? -15.125 -17.859 -9.664 1 72.44 71 SER A O 1
ATOM 537 N N . GLY A 1 72 ? -15.242 -19.031 -7.832 1 88.19 72 GLY A N 1
ATOM 538 C CA . GLY A 1 72 ? -13.875 -18.703 -7.453 1 88.19 72 GLY A CA 1
ATOM 539 C C . GLY A 1 72 ? -13.773 -17.406 -6.672 1 88.19 72 GLY A C 1
ATOM 540 O O . GLY A 1 72 ? -14.789 -16.828 -6.27 1 88.19 72 GLY A O 1
ATOM 541 N N . TYR A 1 73 ? -12.68 -17 -6.375 1 94.25 73 TYR A N 1
ATOM 542 C CA . TYR A 1 73 ? -12.414 -15.781 -5.617 1 94.25 73 TYR A CA 1
ATOM 543 C C . TYR A 1 73 ? -12.273 -14.578 -6.547 1 94.25 73 TYR A C 1
ATOM 545 O O . TYR A 1 73 ? -11.469 -14.602 -7.48 1 94.25 73 TYR A O 1
ATOM 553 N N . ARG A 1 74 ? -13.117 -13.633 -6.305 1 95.56 74 ARG A N 1
ATOM 554 C CA . ARG A 1 74 ? -13.055 -12.414 -7.098 1 95.56 74 ARG A CA 1
ATOM 555 C C . ARG A 1 74 ? -12.852 -11.188 -6.203 1 95.56 74 ARG A C 1
ATOM 557 O O . ARG A 1 74 ? -13.266 -11.195 -5.039 1 95.56 74 ARG A O 1
ATOM 564 N N . CYS A 1 75 ? -12.211 -10.273 -6.75 1 96.44 75 CYS A N 1
ATOM 565 C CA . CYS A 1 75 ? -12.016 -9.023 -6.02 1 96.44 75 CYS A CA 1
ATOM 566 C C . CYS A 1 75 ? -13.359 -8.383 -5.68 1 96.44 75 CYS A C 1
ATOM 568 O O . CYS A 1 75 ? -14.203 -8.195 -6.555 1 96.44 75 CYS A O 1
ATOM 570 N N . PRO A 1 76 ? -13.539 -7.941 -4.48 1 96.56 76 PRO A N 1
ATOM 571 C CA . PRO A 1 76 ? -14.797 -7.289 -4.09 1 96.56 76 PRO A CA 1
ATOM 572 C C . PRO A 1 76 ? -15.039 -5.984 -4.84 1 96.56 76 PRO A C 1
ATOM 574 O O . PRO A 1 76 ? -16.188 -5.531 -4.945 1 96.56 76 PRO A O 1
ATOM 577 N N . GLU A 1 77 ? -14.031 -5.426 -5.395 1 96.56 77 GLU A N 1
ATOM 578 C CA . GLU A 1 77 ? -14.172 -4.117 -6.027 1 96.56 77 GLU A CA 1
ATOM 579 C C . GLU A 1 77 ? -14.312 -4.246 -7.539 1 96.56 77 GLU A C 1
ATOM 581 O O . GLU A 1 77 ? -15.289 -3.768 -8.117 1 96.56 77 GLU A O 1
ATOM 586 N N . CYS A 1 78 ? -13.445 -4.918 -8.219 1 96.5 78 CYS A N 1
ATOM 587 C CA . CYS A 1 78 ? -13.422 -4.914 -9.68 1 96.5 78 CYS A CA 1
ATOM 588 C C . CYS A 1 78 ? -13.828 -6.273 -10.234 1 96.5 78 CYS A C 1
ATOM 590 O O . CYS A 1 78 ? -13.953 -6.441 -11.453 1 96.5 78 CYS A O 1
ATOM 592 N N . ARG A 1 79 ? -13.883 -7.297 -9.477 1 95.75 79 ARG A N 1
ATOM 593 C CA . ARG A 1 79 ? -14.359 -8.648 -9.773 1 95.75 79 ARG A CA 1
ATOM 594 C C . ARG A 1 79 ? -13.312 -9.438 -10.547 1 95.75 79 ARG A C 1
ATOM 596 O O . ARG A 1 79 ? -13.625 -10.484 -11.125 1 95.75 79 ARG A O 1
ATOM 603 N N . TYR A 1 80 ? -12.172 -8.961 -10.539 1 95.38 80 TYR A N 1
ATOM 604 C CA . TYR A 1 80 ? -11.086 -9.719 -11.148 1 95.38 80 TYR A CA 1
ATOM 605 C C . TYR A 1 80 ? -10.891 -11.055 -10.438 1 95.38 80 TYR A C 1
ATOM 607 O O . TYR A 1 80 ? -10.961 -11.125 -9.211 1 95.38 80 TYR A O 1
ATOM 615 N N . PRO A 1 81 ? -10.633 -12.07 -11.242 1 95.31 81 PRO A N 1
ATOM 616 C CA . PRO A 1 81 ? -10.336 -13.359 -10.602 1 95.31 81 PRO A CA 1
ATOM 617 C C . PRO A 1 81 ? -9.055 -13.32 -9.766 1 95.31 81 PRO A C 1
ATOM 619 O O . PRO A 1 81 ? -8.031 -12.82 -10.227 1 95.31 81 PRO A O 1
ATOM 622 N N . CYS A 1 82 ? -9.164 -13.883 -8.539 1 94.81 82 CYS A N 1
ATOM 623 C CA . CYS A 1 82 ? -8.039 -13.859 -7.617 1 94.81 82 CYS A CA 1
ATOM 624 C C . CYS A 1 82 ? -7.809 -15.242 -7.008 1 94.81 82 CYS A C 1
ATOM 626 O O . CYS A 1 82 ? -8.664 -16.125 -7.113 1 94.81 82 CYS A O 1
ATOM 628 N N . SER A 1 83 ? -6.586 -15.312 -6.457 1 92.56 83 SER A N 1
ATOM 629 C CA . SER A 1 83 ? -6.23 -16.5 -5.68 1 92.56 83 SER A CA 1
ATOM 630 C C . SER A 1 83 ? -5.973 -16.141 -4.219 1 92.56 83 SER A C 1
ATOM 632 O O . SER A 1 83 ? -5.266 -15.172 -3.924 1 92.56 83 SER A O 1
ATOM 634 N N . ARG A 1 84 ? -6.492 -16.984 -3.389 1 92.19 84 ARG A N 1
ATOM 635 C CA . ARG A 1 84 ? -6.301 -16.75 -1.961 1 92.19 84 ARG A CA 1
ATOM 636 C C . ARG A 1 84 ? -4.836 -16.906 -1.571 1 92.19 84 ARG A C 1
ATOM 638 O O . ARG A 1 84 ? -4.359 -16.234 -0.653 1 92.19 84 ARG A O 1
ATOM 645 N N . GLU A 1 85 ? -4.137 -17.688 -2.312 1 91.5 85 GLU A N 1
ATOM 646 C CA . GLU A 1 85 ? -2.744 -18 -2 1 91.5 85 GLU A CA 1
ATOM 647 C C . GLU A 1 85 ? -1.821 -16.844 -2.369 1 91.5 85 GLU A C 1
ATOM 649 O O . GLU A 1 85 ? -0.663 -16.812 -1.949 1 91.5 85 GLU A O 1
ATOM 654 N N . ARG A 1 86 ? -2.387 -15.93 -3.082 1 91.75 86 ARG A N 1
ATOM 655 C CA . ARG A 1 86 ? -1.524 -14.852 -3.572 1 91.75 86 ARG A CA 1
ATOM 656 C C . ARG A 1 86 ? -1.836 -13.539 -2.867 1 91.75 86 ARG A C 1
ATOM 658 O O . ARG A 1 86 ? -1.36 -12.477 -3.281 1 91.75 86 ARG A O 1
ATOM 665 N N . MET A 1 87 ? -2.621 -13.695 -1.867 1 93.69 87 MET A N 1
ATOM 666 C CA . MET A 1 87 ? -2.834 -12.562 -0.975 1 93.69 87 MET A CA 1
ATOM 667 C C . MET A 1 87 ? -1.539 -12.18 -0.264 1 93.69 87 MET A C 1
ATOM 669 O O . MET A 1 87 ? -0.823 -13.047 0.239 1 93.69 87 MET A O 1
ATOM 673 N N . LYS A 1 88 ? -1.247 -10.828 -0.225 1 94.75 88 LYS A N 1
ATOM 674 C CA . LYS A 1 88 ? -0.005 -10.367 0.39 1 94.75 88 LYS A CA 1
ATOM 675 C C . LYS A 1 88 ? -0.279 -9.32 1.471 1 94.75 88 LYS A C 1
ATOM 677 O O . LYS A 1 88 ? -1.115 -8.438 1.288 1 94.75 88 LYS A O 1
ATOM 682 N N . PRO A 1 89 ? 0.435 -9.445 2.607 1 95.69 89 PRO A N 1
ATOM 683 C CA . PRO A 1 89 ? 0.357 -8.344 3.572 1 95.69 89 PRO A CA 1
ATOM 684 C C . PRO A 1 89 ? 0.894 -7.027 3.014 1 95.69 89 PRO A C 1
ATOM 686 O O . PRO A 1 89 ? 1.883 -7.027 2.275 1 95.69 89 PRO A O 1
ATOM 689 N N . ASP A 1 90 ? 0.21 -5.984 3.273 1 97.25 90 ASP A N 1
ATOM 690 C CA . ASP A 1 90 ? 0.669 -4.66 2.865 1 97.25 90 ASP A CA 1
ATOM 691 C C . ASP A 1 90 ? 1.17 -3.857 4.062 1 97.25 90 ASP A C 1
ATOM 693 O O . ASP A 1 90 ? 0.415 -3.088 4.66 1 97.25 90 ASP A O 1
ATOM 697 N N . THR A 1 91 ? 2.443 -3.971 4.371 1 95.19 91 THR A N 1
ATOM 698 C CA . THR A 1 91 ? 3.016 -3.418 5.594 1 95.19 91 THR A CA 1
ATOM 699 C C . THR A 1 91 ? 3.129 -1.898 5.5 1 95.19 91 THR A C 1
ATOM 701 O O . THR A 1 91 ? 2.951 -1.194 6.496 1 95.19 91 THR A O 1
ATOM 704 N N . ARG A 1 92 ? 3.451 -1.496 4.32 1 96.12 92 ARG A N 1
ATOM 705 C CA . ARG A 1 92 ? 3.578 -0.051 4.16 1 96.12 92 ARG A CA 1
ATOM 706 C C . ARG A 1 92 ? 2.23 0.641 4.344 1 96.12 92 ARG A C 1
ATOM 708 O O . ARG A 1 92 ? 2.145 1.672 5.016 1 96.12 92 ARG A O 1
ATOM 715 N N . LEU A 1 93 ? 1.233 0.096 3.742 1 96.94 93 LEU A N 1
ATOM 716 C CA . LEU A 1 93 ? -0.108 0.633 3.943 1 96.94 93 LEU A CA 1
ATOM 717 C C . LEU A 1 93 ? -0.494 0.594 5.418 1 96.94 93 LEU A C 1
ATOM 719 O O . LEU A 1 93 ? -1.098 1.539 5.93 1 96.94 93 LEU A O 1
ATOM 723 N N . ARG A 1 94 ? -0.16 -0.43 6.105 1 97.19 94 ARG A N 1
ATOM 724 C CA . ARG A 1 94 ? -0.426 -0.528 7.539 1 97.19 94 ARG A CA 1
ATOM 725 C C . ARG A 1 94 ? 0.233 0.619 8.297 1 97.19 94 ARG A C 1
ATOM 727 O O . ARG A 1 94 ? -0.396 1.247 9.148 1 97.19 94 ARG A O 1
ATOM 734 N N . SER A 1 95 ? 1.46 0.869 7.992 1 96 95 SER A N 1
ATOM 735 C CA . SER A 1 95 ? 2.191 1.947 8.648 1 96 95 SER A CA 1
ATOM 736 C C . SER A 1 95 ? 1.541 3.301 8.383 1 96 95 SER A C 1
ATOM 738 O O . SER A 1 95 ? 1.379 4.109 9.297 1 96 95 SER A O 1
ATOM 740 N N . LEU A 1 96 ? 1.197 3.496 7.133 1 95.56 96 LEU A N 1
ATOM 741 C CA . LEU A 1 96 ? 0.578 4.758 6.742 1 95.56 96 LEU A CA 1
ATOM 742 C C . LEU A 1 96 ? -0.758 4.949 7.453 1 95.56 96 LEU A C 1
ATOM 744 O O . LEU A 1 96 ? -1.063 6.051 7.922 1 95.56 96 LEU A O 1
ATOM 748 N N . VAL A 1 97 ? -1.517 3.924 7.527 1 96.12 97 VAL A N 1
ATOM 749 C CA . VAL A 1 97 ? -2.795 3.973 8.234 1 96.12 97 VAL A CA 1
ATOM 750 C C . VAL A 1 97 ? -2.572 4.406 9.68 1 96.12 97 VAL A C 1
ATOM 752 O O . VAL A 1 97 ? -3.285 5.273 10.188 1 96.12 97 VAL A O 1
ATOM 755 N N . GLU A 1 98 ? -1.635 3.85 10.258 1 94 98 GLU A N 1
ATOM 756 C CA . GLU A 1 98 ? -1.34 4.141 11.656 1 94 98 GLU A CA 1
ATOM 757 C C . GLU A 1 98 ? -0.939 5.602 11.844 1 94 98 GLU A C 1
ATOM 759 O O . GLU A 1 98 ? -1.432 6.277 12.75 1 94 98 GLU A O 1
ATOM 764 N N . LYS A 1 99 ? -0.143 6.082 11.039 1 91.5 99 LYS A N 1
ATOM 765 C CA . LYS A 1 99 ? 0.382 7.438 11.172 1 91.5 99 LYS A CA 1
ATOM 766 C C . LYS A 1 99 ? -0.667 8.477 10.781 1 91.5 99 LYS A C 1
ATOM 768 O O . LYS A 1 99 ? -0.822 9.492 11.453 1 91.5 99 LYS A O 1
ATOM 773 N N . ILE A 1 100 ? -1.302 8.211 9.742 1 90 100 ILE A N 1
ATOM 774 C CA . ILE A 1 100 ? -2.332 9.133 9.289 1 90 100 ILE A CA 1
ATOM 775 C C . ILE A 1 100 ? -3.463 9.195 10.312 1 90 100 ILE A C 1
ATOM 777 O O . ILE A 1 100 ? -4.039 10.258 10.547 1 90 100 ILE A O 1
ATOM 781 N N . GLY A 1 101 ? -3.766 8.078 10.859 1 87.06 101 GLY A N 1
ATOM 782 C CA . GLY A 1 101 ? -4.809 8.023 11.875 1 87.06 101 GLY A CA 1
ATOM 783 C C . GLY A 1 101 ? -4.5 8.859 13.094 1 87.06 101 GLY A C 1
ATOM 784 O O . GLY A 1 101 ? -5.402 9.203 13.867 1 87.06 101 GLY A O 1
ATOM 785 N N . GLN A 1 102 ? -3.264 9.305 13.234 1 83.56 102 GLN A N 1
ATOM 786 C CA . GLN A 1 102 ? -2.84 10.078 14.398 1 83.56 102 GLN A CA 1
ATOM 787 C C . GLN A 1 102 ? -2.855 11.57 14.102 1 83.56 102 GLN A C 1
ATOM 789 O O . GLN A 1 102 ? -2.693 12.391 15.008 1 83.56 102 GLN A O 1
ATOM 794 N N . ILE A 1 103 ? -2.988 11.867 12.875 1 77.06 103 ILE A N 1
ATOM 795 C CA . ILE A 1 103 ? -3.021 13.281 12.508 1 77.06 103 ILE A CA 1
ATOM 796 C C . ILE A 1 103 ? -4.375 13.875 12.883 1 77.06 103 ILE A C 1
ATOM 798 O O . ILE A 1 103 ? -5.422 13.383 12.445 1 77.06 103 ILE A O 1
ATOM 802 N N . PRO A 1 104 ? -4.281 14.852 13.828 1 69.94 104 PRO A N 1
ATOM 803 C CA . PRO A 1 104 ? -5.551 15.477 14.203 1 69.94 104 PRO A CA 1
ATOM 804 C C . PRO A 1 104 ? -6.277 16.094 13.008 1 69.94 104 PRO A C 1
ATOM 806 O O . PRO A 1 104 ? -5.641 16.672 12.125 1 69.94 104 PRO A O 1
ATOM 809 N N . LEU A 1 105 ? -7.484 15.68 12.781 1 61.53 105 LEU A N 1
ATOM 810 C CA . LEU A 1 105 ? -8.305 16.281 11.742 1 61.53 105 LEU A CA 1
ATOM 811 C C . LEU A 1 105 ? -8.641 17.734 12.094 1 61.53 105 LEU A C 1
ATOM 813 O O . LEU A 1 105 ? -8.992 18.031 13.234 1 61.53 105 LEU A O 1
ATOM 817 N N . GLN A 1 106 ? -7.898 18.594 11.648 1 52.44 106 GLN A N 1
ATOM 818 C CA . GLN A 1 106 ? -8.32 19.953 11.977 1 52.44 106 GLN A CA 1
ATOM 819 C C . GLN A 1 106 ? -9.828 20.109 11.812 1 52.44 106 GLN A C 1
ATOM 821 O O . GLN A 1 106 ? -10.383 19.797 10.758 1 52.44 106 GLN A O 1
ATOM 826 N N . GLU A 1 107 ? -10.57 19.797 12.773 1 47.09 107 GLU A N 1
ATOM 827 C CA . GLU A 1 107 ? -11.961 20.25 12.781 1 47.09 107 GLU A CA 1
ATOM 828 C C . GLU A 1 107 ? -12.078 21.688 12.281 1 47.09 107 GLU A C 1
ATOM 830 O O . GLU A 1 107 ? -11.344 22.562 12.734 1 47.09 107 GLU A O 1
ATOM 835 N N . GLY A 1 108 ? -12.359 22 11.102 1 42.5 108 GLY A N 1
ATOM 836 C CA . GLY A 1 108 ? -12.828 23.344 10.797 1 42.5 108 GLY A CA 1
ATOM 837 C C . GLY A 1 108 ? -13.633 23.969 11.922 1 42.5 108 GLY A C 1
ATOM 838 O O . GLY A 1 108 ? -14.523 23.328 12.484 1 42.5 108 GLY A O 1
ATOM 839 N N . VAL A 1 109 ? -13.031 24.812 12.773 1 42.75 109 VAL A N 1
ATOM 840 C CA . VAL A 1 109 ? -13.688 25.75 13.68 1 42.75 109 VAL A CA 1
ATOM 841 C C . VAL A 1 109 ? -14.945 26.312 13.023 1 42.75 109 VAL A C 1
ATOM 843 O O . VAL A 1 109 ? -14.961 27.438 12.547 1 42.75 109 VAL A O 1
ATOM 846 N N . ASN A 1 110 ? -15.508 25.672 12.086 1 43.31 110 ASN A N 1
ATOM 847 C CA . ASN A 1 110 ? -16.703 26.406 11.664 1 43.31 110 ASN A CA 1
ATOM 848 C C . ASN A 1 110 ? -17.719 26.516 12.789 1 43.31 110 ASN A C 1
ATOM 850 O O . ASN A 1 110 ? -18.844 26.969 12.562 1 43.31 110 ASN A O 1
ATOM 854 N N . LYS A 1 111 ? -17.625 25.766 13.906 1 42.44 111 LYS A N 1
ATOM 855 C CA . LYS A 1 111 ? -18.828 25.859 14.703 1 42.44 111 LYS A CA 1
ATOM 856 C C . LYS A 1 111 ? -19.094 27.312 15.125 1 42.44 111 LYS A C 1
ATOM 858 O O . LYS A 1 111 ? -20.25 27.734 15.211 1 42.44 111 LYS A O 1
ATOM 863 N N . GLU A 1 112 ? -18.156 27.938 15.82 1 40.81 112 GLU A N 1
ATOM 864 C CA . GLU A 1 112 ? -18.641 28.938 16.766 1 40.81 112 GLU A CA 1
ATOM 865 C C . GLU A 1 112 ? -19.156 30.172 16.031 1 40.81 112 GLU A C 1
ATOM 867 O O . GLU A 1 112 ? -19.5 31.172 16.656 1 40.81 112 GLU A O 1
ATOM 872 N N . LEU A 1 113 ? -18.906 30.266 14.719 1 43.22 113 LEU A N 1
ATOM 873 C CA . LEU A 1 113 ? -19.328 31.625 14.352 1 43.22 113 LEU A CA 1
ATOM 874 C C . LEU A 1 113 ? -20.844 31.75 14.391 1 43.22 113 LEU A C 1
ATOM 876 O O . LEU A 1 113 ? -21.406 32.688 13.859 1 43.22 113 LEU A O 1
ATOM 880 N N . VAL A 1 114 ? -21.531 30.672 14.68 1 42.72 114 VAL A N 1
ATOM 881 C CA . VAL A 1 114 ? -22.953 30.984 14.641 1 42.72 114 VAL A CA 1
ATOM 882 C C . VAL A 1 114 ? -23.328 31.844 15.836 1 42.72 114 VAL A C 1
ATOM 884 O O . VAL A 1 114 ? -23.469 31.344 16.953 1 42.72 114 VAL A O 1
ATOM 887 N N . ARG A 1 115 ? -22.562 32.906 16.391 1 39.5 115 ARG A N 1
ATOM 888 C CA . ARG A 1 115 ? -23.281 33.688 17.375 1 39.5 115 ARG A CA 1
ATOM 889 C C . ARG A 1 115 ? -24.516 34.344 16.766 1 39.5 115 ARG A C 1
ATOM 891 O O . ARG A 1 115 ? -24.422 35.094 15.789 1 39.5 115 ARG A O 1
ATOM 898 N N . PRO A 1 116 ? -25.672 33.594 16.547 1 44.78 116 PRO A N 1
ATOM 899 C CA . PRO A 1 116 ? -26.797 34.5 16.25 1 44.78 116 PRO A CA 1
ATOM 900 C C . PRO A 1 116 ? -26.984 35.594 17.297 1 44.78 116 PRO A C 1
ATOM 902 O O . PRO A 1 116 ? -26.766 35.344 18.484 1 44.78 116 PRO A O 1
ATOM 905 N N . LYS A 1 117 ? -26.797 36.938 16.922 1 39.06 117 LYS A N 1
ATOM 906 C CA . LYS A 1 117 ? -27.562 37.969 17.578 1 39.06 117 LYS A CA 1
ATOM 907 C C . LYS A 1 117 ? -29.047 37.656 17.578 1 39.06 117 LYS A C 1
ATOM 909 O O . LYS A 1 117 ? -29.562 37.062 16.609 1 39.06 117 LYS A O 1
ATOM 914 N N . GLY B 1 1 ? 10.445 -26.094 58.469 1 27.56 1 GLY B N 1
ATOM 915 C CA . GLY B 1 1 ? 10.797 -24.953 57.656 1 27.56 1 GLY B CA 1
ATOM 916 C C . GLY B 1 1 ? 9.648 -24.438 56.812 1 27.56 1 GLY B C 1
ATOM 917 O O . GLY B 1 1 ? 8.875 -25.219 56.25 1 27.56 1 GLY B O 1
ATOM 918 N N . SER B 1 2 ? 9.047 -23.188 57.062 1 32.5 2 SER B N 1
ATOM 919 C CA . SER B 1 2 ? 7.914 -22.406 56.594 1 32.5 2 SER B CA 1
ATOM 920 C C . SER B 1 2 ? 8.078 -22.062 55.125 1 32.5 2 SER B C 1
ATOM 922 O O . SER B 1 2 ? 9.031 -21.375 54.719 1 32.5 2 SER B O 1
ATOM 924 N N . SER B 1 3 ? 7.832 -22.938 54.219 1 34.75 3 SER B N 1
ATOM 925 C CA . SER B 1 3 ? 7.855 -22.75 52.75 1 34.75 3 SER B CA 1
ATOM 926 C C . SER B 1 3 ? 7 -21.562 52.344 1 34.75 3 SER B C 1
ATOM 928 O O . SER B 1 3 ? 5.777 -21.594 52.5 1 34.75 3 SER B O 1
ATOM 930 N N . LYS B 1 4 ? 7.562 -20.328 52.438 1 32 4 LYS B N 1
ATOM 931 C CA . LYS B 1 4 ? 7.023 -19.031 52.062 1 32 4 LYS B CA 1
ATOM 932 C C . LYS B 1 4 ? 6.512 -19.062 50.625 1 32 4 LYS B C 1
ATOM 934 O O . LYS B 1 4 ? 7.219 -19.5 49.719 1 32 4 LYS B O 1
ATOM 939 N N . ASN B 1 5 ? 5.234 -19.359 50.406 1 31.89 5 ASN B N 1
ATOM 940 C CA . ASN B 1 5 ? 4.469 -19.219 49.188 1 31.89 5 ASN B CA 1
ATOM 941 C C . ASN B 1 5 ? 4.746 -17.875 48.5 1 31.89 5 ASN B C 1
ATOM 943 O O . ASN B 1 5 ? 4.418 -16.828 49.031 1 31.89 5 ASN B O 1
ATOM 947 N N . LEU B 1 6 ? 5.883 -17.734 47.844 1 35.5 6 LEU B N 1
ATOM 948 C CA . LEU B 1 6 ? 6.164 -16.5 47.125 1 35.5 6 LEU B CA 1
ATOM 949 C C . LEU B 1 6 ? 4.977 -16.125 46.219 1 35.5 6 LEU B C 1
ATOM 951 O O . LEU B 1 6 ? 4.57 -16.891 45.375 1 35.5 6 LEU B O 1
ATOM 955 N N . LEU B 1 7 ? 4 -15.453 46.781 1 37.19 7 LEU B N 1
ATOM 956 C CA . LEU B 1 7 ? 2.885 -14.812 46.094 1 37.19 7 LEU B CA 1
ATOM 957 C C . LEU B 1 7 ? 3.361 -14.078 44.844 1 37.19 7 LEU B C 1
ATOM 959 O O . LEU B 1 7 ? 4.328 -13.32 44.875 1 37.19 7 LEU B O 1
ATOM 963 N N . HIS B 1 8 ? 3.268 -14.711 43.656 1 38.09 8 HIS B N 1
ATOM 964 C CA . HIS B 1 8 ? 3.477 -14.031 42.406 1 38.09 8 HIS B CA 1
ATOM 965 C C . HIS B 1 8 ? 2.814 -12.656 42.375 1 38.09 8 HIS B C 1
ATOM 967 O O . HIS B 1 8 ? 1.679 -12.508 42.844 1 38.09 8 HIS B O 1
ATOM 973 N N . ALA B 1 9 ? 3.568 -11.531 42.562 1 39.28 9 ALA B N 1
ATOM 974 C CA . ALA B 1 9 ? 3.133 -10.133 42.5 1 39.28 9 ALA B CA 1
ATOM 975 C C . ALA B 1 9 ? 2.238 -9.906 41.281 1 39.28 9 ALA B C 1
ATOM 977 O O . ALA B 1 9 ? 2.357 -10.609 40.281 1 39.28 9 ALA B O 1
ATOM 978 N N . PRO B 1 10 ? 1.023 -9.305 41.438 1 39.31 10 PRO B N 1
ATOM 979 C CA . PRO B 1 10 ? 0.125 -9 40.344 1 39.31 10 PRO B CA 1
ATOM 980 C C . PRO B 1 10 ? 0.816 -8.227 39.219 1 39.31 10 PRO B C 1
ATOM 982 O O . PRO B 1 10 ? 1.808 -7.531 39.469 1 39.31 10 PRO B O 1
ATOM 985 N N . PHE B 1 11 ? 0.784 -8.695 37.969 1 38.5 11 PHE B N 1
ATOM 986 C CA . PHE B 1 11 ? 1.207 -7.996 36.75 1 38.5 11 PHE B CA 1
ATOM 987 C C . PHE B 1 11 ? 0.708 -6.555 36.781 1 38.5 11 PHE B C 1
ATOM 989 O O . PHE B 1 11 ? -0.487 -6.309 36.938 1 38.5 11 PHE B O 1
ATOM 996 N N . ARG B 1 12 ? 1.407 -5.578 37.312 1 35.94 12 ARG B N 1
ATOM 997 C CA . ARG B 1 12 ? 1.053 -4.168 37.219 1 35.94 12 ARG B CA 1
ATOM 998 C C . ARG B 1 12 ? 0.718 -3.799 35.75 1 35.94 12 ARG B C 1
ATOM 1000 O O . ARG B 1 12 ? 1.501 -4.07 34.844 1 35.94 12 ARG B O 1
ATOM 1007 N N . PRO B 1 13 ? -0.508 -3.488 35.469 1 35.88 13 PRO B N 1
ATOM 1008 C CA . PRO B 1 13 ? -0.804 -3.039 34.094 1 35.88 13 PRO B CA 1
ATOM 1009 C C . PRO B 1 13 ? 0.17 -1.973 33.625 1 35.88 13 PRO B C 1
ATOM 1011 O O . PRO B 1 13 ? 0.714 -1.209 34.406 1 35.88 13 PRO B O 1
ATOM 1014 N N . THR B 1 14 ? 1.055 -2.234 32.656 1 35.91 14 THR B N 1
ATOM 1015 C CA . THR B 1 14 ? 1.905 -1.226 32.031 1 35.91 14 THR B CA 1
ATOM 1016 C C . THR B 1 14 ? 1.113 0.048 31.75 1 35.91 14 THR B C 1
ATOM 1018 O O . THR B 1 14 ? -0.088 -0.008 31.484 1 35.91 14 THR B O 1
ATOM 1021 N N . SER B 1 15 ? 1.471 1.152 32.406 1 37.16 15 SER B N 1
ATOM 1022 C CA . SER B 1 15 ? 0.938 2.502 32.25 1 37.16 15 SER B CA 1
ATOM 1023 C C . SER B 1 15 ? 0.607 2.795 30.781 1 37.16 15 SER B C 1
ATOM 1025 O O . SER B 1 15 ? 1.318 2.352 29.875 1 37.16 15 SER B O 1
ATOM 1027 N N . PRO B 1 16 ? -0.619 3.143 30.5 1 37.84 16 PRO B N 1
ATOM 1028 C CA . PRO B 1 16 ? -0.947 3.537 29.125 1 37.84 16 PRO B CA 1
ATOM 1029 C C . PRO B 1 16 ? 0.073 4.504 28.531 1 37.84 16 PRO B C 1
ATOM 1031 O O . PRO B 1 16 ? 0.526 5.426 29.203 1 37.84 16 PRO B O 1
ATOM 1034 N N . GLU B 1 17 ? 1.104 4.074 27.844 1 38.84 17 GLU B N 1
ATOM 1035 C CA . GLU B 1 17 ? 2.002 5 27.156 1 38.84 17 GLU B CA 1
ATOM 1036 C C . GLU B 1 17 ? 1.237 6.195 26.594 1 38.84 17 GLU B C 1
ATOM 1038 O O . GLU B 1 17 ? 0.24 6.027 25.891 1 38.84 17 GLU B O 1
ATOM 1043 N N . VAL B 1 18 ? 1.086 7.227 27.359 1 36.78 18 VAL B N 1
ATOM 1044 C CA . VAL B 1 18 ? 0.597 8.531 26.922 1 36.78 18 VAL B CA 1
ATOM 1045 C C . VAL B 1 18 ? 1.014 8.781 25.469 1 36.78 18 VAL B C 1
ATOM 1047 O O . VAL B 1 18 ? 2.184 8.609 25.109 1 36.78 18 VAL B O 1
ATOM 1050 N N . SER B 1 19 ? 0.161 8.5 24.5 1 37.06 19 SER B N 1
ATOM 1051 C CA . SER B 1 19 ? 0.347 8.938 23.125 1 37.06 19 SER B CA 1
ATOM 1052 C C . SER B 1 19 ? 0.866 10.367 23.062 1 37.06 19 SER B C 1
ATOM 1054 O O . SER B 1 19 ? 0.18 11.305 23.484 1 37.06 19 SER B O 1
ATOM 1056 N N . ILE B 1 20 ? 2.068 10.625 23.375 1 38.31 20 ILE B N 1
ATOM 1057 C CA . ILE B 1 20 ? 2.633 11.953 23.172 1 38.31 20 ILE B CA 1
ATOM 1058 C C . ILE B 1 20 ? 2.098 12.555 21.875 1 38.31 20 ILE B C 1
ATOM 1060 O O . ILE B 1 20 ? 2.111 11.898 20.828 1 38.31 20 ILE B O 1
ATOM 1064 N N . LYS B 1 21 ? 1.103 13.375 21.906 1 41.28 21 LYS B N 1
ATOM 1065 C CA . LYS B 1 21 ? 0.679 14.227 20.797 1 41.28 21 LYS B CA 1
ATOM 1066 C C . LYS B 1 21 ? 1.881 14.789 20.047 1 41.28 21 LYS B C 1
ATOM 1068 O O . LYS B 1 21 ? 2.615 15.633 20.578 1 41.28 21 LYS B O 1
ATOM 1073 N N . ARG B 1 22 ? 2.623 14.039 19.375 1 46.53 22 ARG B N 1
ATOM 1074 C CA . ARG B 1 22 ? 3.713 14.594 18.562 1 46.53 22 ARG B CA 1
ATOM 1075 C C . ARG B 1 22 ? 3.248 15.812 17.781 1 46.53 22 ARG B C 1
ATOM 1077 O O . ARG B 1 22 ? 2.152 15.805 17.219 1 46.53 22 ARG B O 1
ATOM 1084 N N . PRO B 1 23 ? 3.953 16.859 17.875 1 49.22 23 PRO B N 1
ATOM 1085 C CA . PRO B 1 23 ? 3.594 18.016 17.047 1 49.22 23 PRO B CA 1
ATOM 1086 C C . PRO B 1 23 ? 3.377 17.641 15.578 1 49.22 23 PRO B C 1
ATOM 1088 O O . PRO B 1 23 ? 3.961 16.672 15.086 1 49.22 23 PRO B O 1
ATOM 1091 N N . ALA B 1 24 ? 2.287 18.125 14.969 1 51.28 24 ALA B N 1
ATOM 1092 C CA . ALA B 1 24 ? 1.89 17.875 13.586 1 51.28 24 ALA B CA 1
ATOM 1093 C C . ALA B 1 24 ? 3.109 17.766 12.68 1 51.28 24 ALA B C 1
ATOM 1095 O O . ALA B 1 24 ? 3.111 16.969 11.734 1 51.28 24 ALA B O 1
ATOM 1096 N N . GLY B 1 25 ? 4.098 18.688 12.906 1 53.34 25 GLY B N 1
ATOM 1097 C CA . GLY B 1 25 ? 5.312 18.625 12.109 1 53.34 25 GLY B CA 1
ATOM 1098 C C . GLY B 1 25 ? 5.996 17.281 12.164 1 53.34 25 GLY B C 1
ATOM 1099 O O . GLY B 1 25 ? 6.477 16.781 11.148 1 53.34 25 GLY B O 1
ATOM 1100 N N . GLY B 1 26 ? 6.094 16.688 13.297 1 56.75 26 GLY B N 1
ATOM 1101 C CA . GLY B 1 26 ? 6.715 15.398 13.508 1 56.75 26 GLY B CA 1
ATOM 1102 C C . GLY B 1 26 ? 5.957 14.258 12.852 1 56.75 26 GLY B C 1
ATOM 1103 O O . GLY B 1 26 ? 6.562 13.281 12.406 1 56.75 26 GLY B O 1
ATOM 1104 N N . MET B 1 27 ? 4.672 14.508 12.758 1 59.91 27 MET B N 1
ATOM 1105 C CA . MET B 1 27 ? 3.863 13.414 12.219 1 59.91 27 MET B CA 1
ATOM 1106 C C . MET B 1 27 ? 4.055 13.289 10.711 1 59.91 27 MET B C 1
ATOM 1108 O O . MET B 1 27 ? 4.129 12.18 10.18 1 59.91 27 MET B O 1
ATOM 1112 N N . ILE B 1 28 ? 4.262 14.445 10.117 1 63.97 28 ILE B N 1
ATOM 1113 C CA . ILE B 1 28 ? 4.43 14.422 8.672 1 63.97 28 ILE B CA 1
ATOM 1114 C C . ILE B 1 28 ? 5.793 13.828 8.312 1 63.97 28 ILE B C 1
ATOM 1116 O O . ILE B 1 28 ? 5.914 13.07 7.344 1 63.97 28 ILE B O 1
ATOM 1120 N N . GLN B 1 29 ? 6.855 14.172 9.141 1 66.81 29 GLN B N 1
ATOM 1121 C CA . GLN B 1 29 ? 8.172 13.586 8.914 1 66.81 29 GLN B CA 1
ATOM 1122 C C . GLN B 1 29 ? 8.109 12.062 8.977 1 66.81 29 GLN B C 1
ATOM 1124 O O . GLN B 1 29 ? 8.781 11.375 8.203 1 66.81 29 GLN B O 1
ATOM 1129 N N . ASN B 1 30 ? 7.195 11.664 9.68 1 80.06 30 ASN B N 1
ATOM 1130 C CA . ASN B 1 30 ? 7.059 10.219 9.852 1 80.06 30 ASN B CA 1
ATOM 1131 C C . ASN B 1 30 ? 6.391 9.578 8.641 1 80.06 30 ASN B C 1
ATOM 1133 O O . ASN B 1 30 ? 6.699 8.438 8.281 1 80.06 30 ASN B O 1
ATOM 1137 N N . LEU B 1 31 ? 5.715 10.398 7.789 1 89.06 31 LEU B N 1
ATOM 1138 C CA . LEU B 1 31 ? 5.055 9.844 6.609 1 89.06 31 LEU B CA 1
ATOM 1139 C C . LEU B 1 31 ? 6.031 9.734 5.441 1 89.06 31 LEU B C 1
ATOM 1141 O O . LEU B 1 31 ? 5.895 8.852 4.594 1 89.06 31 LEU B O 1
ATOM 1145 N N . GLN B 1 32 ? 7.047 10.578 5.48 1 89.06 32 GLN B N 1
ATOM 1146 C CA . GLN B 1 32 ? 7.992 10.625 4.367 1 89.06 32 GLN B CA 1
ATOM 1147 C C . GLN B 1 32 ? 8.766 9.312 4.254 1 89.06 32 GLN B C 1
ATOM 1149 O O . GLN B 1 32 ? 9.031 8.836 3.146 1 89.06 32 GLN B O 1
ATOM 1154 N N . GLU B 1 33 ? 9.125 8.773 5.289 1 91.38 33 GLU B N 1
ATOM 1155 C CA . GLU B 1 33 ? 9.867 7.52 5.285 1 91.38 33 GLU B CA 1
ATOM 1156 C C . GLU B 1 33 ? 9.039 6.391 4.664 1 91.38 33 GLU B C 1
ATOM 1158 O O . GLU B 1 33 ? 9.586 5.527 3.977 1 91.38 33 GLU B O 1
ATOM 1163 N N . ASP B 1 34 ? 7.805 6.438 4.82 1 95.06 34 ASP B N 1
ATOM 1164 C CA . ASP B 1 34 ? 6.922 5.367 4.363 1 95.06 34 ASP B CA 1
ATOM 1165 C C . ASP B 1 34 ? 6.629 5.496 2.871 1 95.06 34 ASP B C 1
ATOM 1167 O O . ASP B 1 34 ? 6.113 4.562 2.252 1 95.06 34 ASP B O 1
ATOM 1171 N N . ILE B 1 35 ? 6.98 6.633 2.324 1 96.62 35 ILE B N 1
ATOM 1172 C CA . ILE B 1 35 ? 6.68 6.805 0.907 1 96.62 35 ILE B CA 1
ATOM 1173 C C . ILE B 1 35 ? 7.98 6.891 0.113 1 96.62 35 ILE B C 1
ATOM 1175 O O . ILE B 1 35 ? 8.008 7.441 -0.99 1 96.62 35 ILE B O 1
ATOM 1179 N N . THR B 1 36 ? 9.039 6.375 0.682 1 97.31 36 THR B N 1
ATOM 1180 C CA . THR B 1 36 ? 10.367 6.414 0.074 1 97.31 36 THR B CA 1
ATOM 1181 C C . THR B 1 36 ? 10.789 5.027 -0.399 1 97.31 36 THR B C 1
ATOM 1183 O O . THR B 1 36 ? 10.641 4.047 0.334 1 97.31 36 THR B O 1
ATOM 1186 N N . CYS B 1 37 ? 11.25 4.934 -1.58 1 98.38 37 CYS B N 1
ATOM 1187 C CA . CYS B 1 37 ? 11.781 3.703 -2.156 1 98.38 37 CYS B CA 1
ATOM 1188 C C . CYS B 1 37 ? 13.141 3.365 -1.563 1 98.38 37 CYS B C 1
ATOM 1190 O O . CYS B 1 37 ? 14.023 4.223 -1.499 1 98.38 37 CYS B O 1
ATOM 1192 N N . SER B 1 38 ? 13.375 2.152 -1.236 1 98 38 SER B N 1
ATOM 1193 C CA . SER B 1 38 ? 14.609 1.755 -0.564 1 98 38 SER B CA 1
ATOM 1194 C C . SER B 1 38 ? 15.75 1.593 -1.559 1 98 38 SER B C 1
ATOM 1196 O O . SER B 1 38 ? 16.906 1.382 -1.163 1 98 38 SER B O 1
ATOM 1198 N N . ILE B 1 39 ? 15.484 1.632 -2.789 1 98.25 39 ILE B N 1
ATOM 1199 C CA . ILE B 1 39 ? 16.531 1.457 -3.793 1 98.25 39 ILE B CA 1
ATOM 1200 C C . ILE B 1 39 ? 17.047 2.822 -4.234 1 98.25 39 ILE B C 1
ATOM 1202 O O . ILE B 1 39 ? 18.25 3.078 -4.172 1 98.25 39 ILE B O 1
ATOM 1206 N N . CYS B 1 40 ? 16.219 3.732 -4.617 1 98.44 40 CYS B N 1
ATOM 1207 C CA . CYS B 1 40 ? 16.656 5.016 -5.148 1 98.44 40 CYS B CA 1
ATOM 1208 C C . CYS B 1 40 ? 16.594 6.102 -4.078 1 98.44 40 CYS B C 1
ATOM 1210 O O . CYS B 1 40 ? 17.141 7.195 -4.266 1 98.44 40 CYS B O 1
ATOM 1212 N N . LEU B 1 41 ? 15.93 5.859 -3.016 1 97.62 41 LEU B N 1
ATOM 1213 C CA . LEU B 1 41 ? 15.805 6.734 -1.851 1 97.62 41 LEU B CA 1
ATOM 1214 C C . LEU B 1 41 ? 15.008 7.988 -2.191 1 97.62 41 LEU B C 1
ATOM 1216 O O . LEU B 1 41 ? 15.188 9.031 -1.562 1 97.62 41 LEU B O 1
ATOM 1220 N N . GLU B 1 42 ? 14.141 7.93 -3.166 1 97.69 42 GLU B N 1
ATOM 1221 C CA . GLU B 1 42 ? 13.164 8.953 -3.527 1 97.69 42 GLU B CA 1
ATOM 1222 C C . GLU B 1 42 ? 11.742 8.461 -3.275 1 97.69 42 GLU B C 1
ATOM 1224 O O . GLU B 1 42 ? 11.531 7.289 -2.965 1 97.69 42 GLU B O 1
ATOM 1229 N N . SER B 1 43 ? 10.805 9.445 -3.398 1 97.75 43 SER B N 1
ATOM 1230 C CA .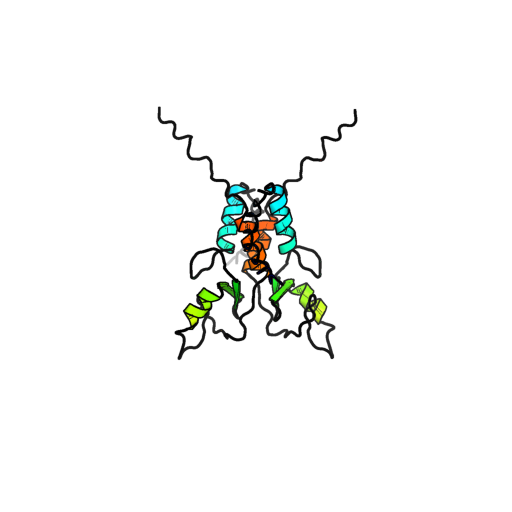 SER B 1 43 ? 9.406 9.031 -3.326 1 97.75 43 SER B CA 1
ATOM 1231 C C . SER B 1 43 ? 9.07 8.023 -4.422 1 97.75 43 SER B C 1
ATOM 1233 O O . SER B 1 43 ? 9.539 8.156 -5.555 1 97.75 43 SER B O 1
ATOM 1235 N N . PHE B 1 44 ? 8.195 7.125 -4.062 1 98.56 44 PHE B N 1
ATOM 1236 C CA . PHE B 1 44 ? 7.852 6.066 -5.008 1 98.56 44 PHE B CA 1
ATOM 1237 C C . PHE B 1 44 ? 7.355 6.66 -6.324 1 98.56 44 PHE B C 1
ATOM 1239 O O . PHE B 1 44 ? 6.562 7.605 -6.328 1 98.56 44 PHE B O 1
ATOM 1246 N N . ASP B 1 45 ? 7.891 6.051 -7.379 1 98.56 45 ASP B N 1
ATOM 1247 C CA . ASP B 1 45 ? 7.363 6.285 -8.719 1 98.56 45 ASP B CA 1
ATOM 1248 C C . ASP B 1 45 ? 6.863 4.984 -9.344 1 98.56 45 ASP B C 1
ATOM 1250 O O . ASP B 1 45 ? 7.645 4.062 -9.586 1 98.56 45 ASP B O 1
ATOM 1254 N N . ASP B 1 46 ? 5.535 4.969 -9.555 1 98.44 46 ASP B N 1
ATOM 1255 C CA . ASP B 1 46 ? 4.891 3.76 -10.055 1 98.44 46 ASP B CA 1
ATOM 1256 C C . ASP B 1 46 ? 5.195 2.561 -9.164 1 98.44 46 ASP B C 1
ATOM 1258 O O . ASP B 1 46 ? 5.832 1.6 -9.594 1 98.44 46 ASP B O 1
ATOM 1262 N N . PRO B 1 47 ? 4.742 2.625 -7.91 1 98.56 47 PRO B N 1
ATOM 1263 C CA . PRO B 1 47 ? 5.113 1.602 -6.93 1 98.56 47 PRO B CA 1
ATOM 1264 C C . PRO B 1 47 ? 4.512 0.234 -7.246 1 98.56 47 PRO B C 1
ATOM 1266 O O . PRO B 1 47 ? 3.371 0.149 -7.707 1 98.56 47 PRO B O 1
ATOM 1269 N N . VAL B 1 48 ? 5.27 -0.812 -6.965 1 98.12 48 VAL B N 1
ATOM 1270 C CA . VAL B 1 48 ? 4.836 -2.199 -7.102 1 98.12 48 VAL B CA 1
ATOM 1271 C C . VAL B 1 48 ? 5.176 -2.975 -5.828 1 98.12 48 VAL B C 1
ATOM 1273 O O . VAL B 1 48 ? 6.09 -2.598 -5.09 1 98.12 48 VAL B O 1
ATOM 1276 N N . SER B 1 49 ? 4.383 -3.945 -5.562 1 97.19 49 SER B N 1
ATOM 1277 C CA . SER B 1 49 ? 4.652 -4.891 -4.484 1 97.19 49 SER B CA 1
ATOM 1278 C C . SER B 1 49 ? 5.082 -6.246 -5.031 1 97.19 49 SER B C 1
ATOM 1280 O O . SER B 1 49 ? 4.734 -6.605 -6.156 1 97.19 49 SER B O 1
ATOM 1282 N N . ILE B 1 50 ? 5.844 -6.949 -4.227 1 96.12 50 ILE B N 1
ATOM 1283 C CA . ILE B 1 50 ? 6.316 -8.266 -4.648 1 96.12 50 ILE B CA 1
ATOM 1284 C C . ILE B 1 50 ? 5.934 -9.305 -3.6 1 96.12 50 ILE B C 1
ATOM 1286 O O . ILE B 1 50 ? 5.207 -9.008 -2.65 1 96.12 50 ILE B O 1
ATOM 1290 N N . ASP B 1 51 ? 6.434 -10.531 -3.723 1 94.44 51 ASP B N 1
ATOM 1291 C CA . ASP B 1 51 ? 5.91 -11.695 -3.01 1 94.44 51 ASP B CA 1
ATOM 1292 C C . ASP B 1 51 ? 6.035 -11.516 -1.499 1 94.44 51 ASP B C 1
ATOM 1294 O O . ASP B 1 51 ? 5.148 -11.922 -0.744 1 94.44 51 ASP B O 1
ATOM 1298 N N . CYS B 1 52 ? 7.105 -10.922 -1.063 1 94.88 52 CYS B N 1
ATOM 1299 C CA . CYS B 1 52 ? 7.363 -10.805 0.367 1 94.88 52 CYS B CA 1
ATOM 1300 C C . CYS B 1 52 ? 6.578 -9.641 0.967 1 94.88 52 CYS B C 1
ATOM 1302 O O . CYS B 1 52 ? 6.535 -9.484 2.188 1 94.88 52 CYS B O 1
ATOM 1304 N N . GLY B 1 53 ? 6.004 -8.766 0.088 1 95.06 53 GLY B N 1
ATOM 1305 C CA . GLY B 1 53 ? 5.207 -7.652 0.575 1 95.06 53 GLY B CA 1
ATOM 1306 C C . GLY B 1 53 ? 5.938 -6.324 0.519 1 95.06 53 GLY B C 1
ATOM 1307 O O . GLY B 1 53 ? 5.336 -5.27 0.734 1 95.06 53 GLY B O 1
ATOM 1308 N N . HIS B 1 54 ? 7.238 -6.359 0.124 1 96.88 54 HIS B N 1
ATOM 1309 C CA . HIS B 1 54 ? 7.969 -5.098 0.023 1 96.88 54 HIS B CA 1
ATOM 1310 C C . HIS B 1 54 ? 7.637 -4.371 -1.275 1 96.88 54 HIS B C 1
ATOM 1312 O O . HIS B 1 54 ? 7.285 -5.004 -2.273 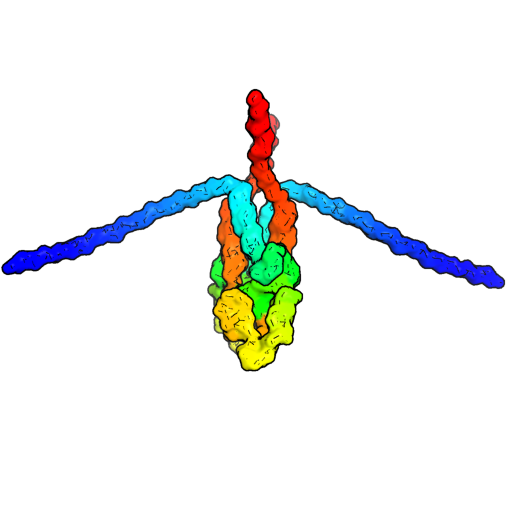1 96.88 54 HIS B O 1
ATOM 1318 N N . ASN B 1 55 ? 7.746 -3.033 -1.194 1 97.94 55 ASN B N 1
ATOM 1319 C CA . ASN B 1 55 ? 7.426 -2.18 -2.332 1 97.94 55 ASN B CA 1
ATOM 1320 C C . ASN B 1 55 ? 8.672 -1.502 -2.896 1 97.94 55 ASN B C 1
ATOM 1322 O O . ASN B 1 55 ? 9.609 -1.202 -2.156 1 97.94 55 ASN B O 1
ATOM 1326 N N . PHE B 1 56 ? 8.641 -1.199 -4.137 1 98.44 56 PHE B N 1
ATOM 1327 C CA . PHE B 1 56 ? 9.68 -0.484 -4.867 1 98.44 56 PHE B CA 1
ATOM 1328 C C . PHE B 1 56 ? 9.086 0.262 -6.059 1 98.44 56 PHE B C 1
ATOM 1330 O O . PHE B 1 56 ? 7.977 -0.04 -6.5 1 98.44 56 PHE B O 1
ATOM 1337 N N . CYS B 1 57 ? 9.852 1.255 -6.52 1 98.75 57 CYS B N 1
ATOM 1338 C CA . CYS B 1 57 ? 9.5 1.726 -7.855 1 98.75 57 CYS B CA 1
ATOM 1339 C C . CYS B 1 57 ? 9.586 0.593 -8.875 1 98.75 57 CYS B C 1
ATOM 1341 O O . CYS B 1 57 ? 10.492 -0.246 -8.797 1 98.75 57 CYS B O 1
ATOM 1343 N N . ARG B 1 58 ? 8.742 0.667 -9.781 1 98.5 58 ARG B N 1
ATOM 1344 C CA . ARG B 1 58 ? 8.766 -0.36 -10.82 1 98.5 58 ARG B CA 1
ATOM 1345 C C . ARG B 1 58 ? 10.109 -0.376 -11.539 1 98.5 58 ARG B C 1
ATOM 1347 O O . ARG B 1 58 ? 10.711 -1.436 -11.711 1 98.5 58 ARG B O 1
ATOM 1354 N N . LEU B 1 59 ? 10.617 0.739 -11.898 1 98.31 59 LEU B N 1
ATOM 1355 C CA . LEU B 1 59 ? 11.852 0.81 -12.68 1 98.31 59 LEU B CA 1
ATOM 1356 C C . LEU B 1 59 ? 13.055 0.431 -11.82 1 98.31 59 LEU B C 1
ATOM 1358 O O . LEU B 1 59 ? 13.992 -0.207 -12.305 1 98.31 59 LEU B O 1
ATOM 1362 N N . CYS B 1 60 ? 13.047 0.842 -10.594 1 98.19 60 CYS B N 1
ATOM 1363 C CA . CYS B 1 60 ? 14.125 0.455 -9.688 1 98.19 60 CYS B CA 1
ATOM 1364 C C . CYS B 1 60 ? 14.211 -1.061 -9.555 1 98.19 60 CYS B C 1
ATOM 1366 O O . CYS B 1 60 ? 15.297 -1.636 -9.672 1 98.19 60 CYS B O 1
ATOM 1368 N N . LEU B 1 61 ? 13.086 -1.667 -9.352 1 97.56 61 LEU B N 1
ATOM 1369 C CA . LEU B 1 61 ? 13.055 -3.117 -9.188 1 97.56 61 LEU B CA 1
ATOM 1370 C C . LEU B 1 61 ? 13.492 -3.816 -10.469 1 97.56 61 LEU B C 1
ATOM 1372 O O . LEU B 1 61 ? 14.273 -4.777 -10.43 1 97.56 61 LEU B O 1
ATOM 1376 N N . SER B 1 62 ? 12.953 -3.381 -11.539 1 96.38 62 SER B N 1
ATOM 1377 C CA . SER B 1 62 ? 13.32 -3.973 -12.82 1 96.38 62 SER B CA 1
ATOM 1378 C C . SER B 1 62 ? 14.828 -3.898 -13.055 1 96.38 62 SER B C 1
ATOM 1380 O O . SER B 1 62 ? 15.438 -4.867 -13.516 1 96.38 62 SER B O 1
ATOM 1382 N N . ALA B 1 63 ? 15.453 -2.805 -12.766 1 96.19 63 ALA B N 1
ATOM 1383 C CA . ALA B 1 63 ? 16.891 -2.645 -12.914 1 96.19 63 ALA B CA 1
ATOM 1384 C C . ALA B 1 63 ? 17.656 -3.578 -11.969 1 96.19 63 ALA B C 1
ATOM 1386 O O . ALA B 1 63 ? 18.625 -4.207 -12.367 1 96.19 63 ALA B O 1
ATOM 1387 N N . HIS B 1 64 ? 17.172 -3.596 -10.789 1 95.12 64 HIS B N 1
ATOM 1388 C CA . HIS B 1 64 ? 17.797 -4.461 -9.797 1 95.12 64 HIS B CA 1
ATOM 1389 C C . HIS B 1 64 ? 17.766 -5.922 -10.234 1 95.12 64 HIS B C 1
ATOM 1391 O O . HIS B 1 64 ? 18.734 -6.656 -10.031 1 95.12 64 HIS B O 1
ATOM 1397 N N . TRP B 1 65 ? 16.703 -6.332 -10.859 1 95.62 65 TRP B N 1
ATOM 1398 C CA . TRP B 1 65 ? 16.484 -7.719 -11.242 1 95.62 65 TRP B CA 1
ATOM 1399 C C . TRP B 1 65 ? 17.078 -8.008 -12.617 1 95.62 65 TRP B C 1
ATOM 1401 O O . TRP B 1 65 ? 17.109 -9.156 -13.062 1 95.62 65 TRP B O 1
ATOM 1411 N N . SER B 1 66 ? 17.422 -7.047 -13.445 1 92.25 66 SER B N 1
ATOM 1412 C CA . SER B 1 66 ? 17.938 -7.238 -14.797 1 92.25 66 SER B CA 1
ATOM 1413 C C . SER B 1 66 ? 19.219 -8.062 -14.773 1 92.25 66 SER B C 1
ATOM 1415 O O . SER B 1 66 ? 19.516 -8.797 -15.719 1 92.25 66 SER B O 1
ATOM 1417 N N . GLY B 1 67 ? 19.953 -8.07 -13.656 1 80.56 67 GLY B N 1
ATOM 1418 C CA . GLY B 1 67 ? 21.203 -8.812 -13.609 1 80.56 67 GLY B CA 1
ATOM 1419 C C . GLY B 1 67 ? 21.078 -10.148 -12.898 1 80.56 67 GLY B C 1
ATOM 1420 O O . GLY B 1 67 ? 22.078 -10.836 -12.68 1 80.56 67 GLY B O 1
ATOM 1421 N N . THR B 1 68 ? 19.828 -10.391 -12.531 1 65.25 68 THR B N 1
ATOM 1422 C CA . THR B 1 68 ? 19.641 -11.578 -11.703 1 65.25 68 THR B CA 1
ATOM 1423 C C . THR B 1 68 ? 19.516 -12.82 -12.57 1 65.25 68 THR B C 1
ATOM 1425 O O . THR B 1 68 ? 18.688 -12.875 -13.484 1 65.25 68 THR B O 1
ATOM 1428 N N . SER B 1 69 ? 20.594 -13.57 -12.844 1 66.88 69 SER B N 1
ATOM 1429 C CA . SER B 1 69 ? 20.578 -14.789 -13.656 1 66.88 69 SER B CA 1
ATOM 1430 C C . SER B 1 69 ? 20.25 -16.016 -12.805 1 66.88 69 SER B C 1
ATOM 1432 O O . SER B 1 69 ? 19.094 -16.438 -12.742 1 66.88 69 SER B O 1
ATOM 1434 N N . HIS B 1 70 ? 21.281 -16.641 -12.109 1 66.69 70 HIS B N 1
ATOM 1435 C CA . HIS B 1 70 ? 21.312 -18.031 -11.664 1 66.69 70 HIS B CA 1
ATOM 1436 C C . HIS B 1 70 ? 20.531 -18.203 -10.367 1 66.69 70 HIS B C 1
ATOM 1438 O O . HIS B 1 70 ? 19.922 -19.25 -10.133 1 66.69 70 HIS B O 1
ATOM 1444 N N . SER B 1 71 ? 20.469 -17.141 -9.586 1 71.94 71 SER B N 1
ATOM 1445 C CA . SER B 1 71 ? 19.906 -17.344 -8.25 1 71.94 71 SER B CA 1
ATOM 1446 C C . SER B 1 71 ? 18.438 -16.906 -8.195 1 71.94 71 SER B C 1
ATOM 1448 O O . SER B 1 71 ? 17.766 -17.125 -7.191 1 71.94 71 SER B O 1
ATOM 1450 N N . GLY B 1 72 ? 17.938 -16.391 -9.227 1 87.88 72 GLY B N 1
ATOM 1451 C CA . GLY B 1 72 ? 16.531 -16.031 -9.289 1 87.88 72 GLY B CA 1
ATOM 1452 C C . GLY B 1 72 ? 16.266 -14.617 -8.789 1 87.88 72 GLY B C 1
ATOM 1453 O O . GLY B 1 72 ? 17.203 -13.844 -8.562 1 87.88 72 GLY B O 1
ATOM 1454 N N . TYR B 1 73 ? 15.125 -14.219 -8.727 1 94.12 73 TYR B N 1
ATOM 1455 C CA . TYR B 1 73 ? 14.703 -12.891 -8.281 1 94.12 73 TYR B CA 1
ATOM 1456 C C . TYR B 1 73 ? 14.484 -12.859 -6.773 1 94.12 73 TYR B C 1
ATOM 1458 O O . TYR B 1 73 ? 13.719 -13.664 -6.234 1 94.12 73 TYR B O 1
ATOM 1466 N N . ARG B 1 74 ? 15.234 -12.008 -6.16 1 95.56 74 ARG B N 1
ATOM 1467 C CA . ARG B 1 74 ? 15.094 -11.844 -4.715 1 95.56 74 ARG B CA 1
ATOM 1468 C C . ARG B 1 74 ? 14.734 -10.406 -4.352 1 95.56 74 ARG B C 1
ATOM 1470 O O . ARG B 1 74 ? 15.094 -9.477 -5.074 1 95.56 74 ARG B O 1
ATOM 1477 N N . CYS B 1 75 ? 14.031 -10.312 -3.326 1 96.38 75 CYS B N 1
ATOM 1478 C CA . CYS B 1 75 ? 13.688 -8.984 -2.838 1 96.38 75 CYS B CA 1
ATOM 1479 C C . CYS B 1 75 ? 14.938 -8.188 -2.496 1 96.38 75 CYS B C 1
ATOM 1481 O O . CYS B 1 75 ? 15.805 -8.664 -1.76 1 96.38 75 CYS B O 1
ATOM 1483 N N . PRO B 1 76 ? 15.023 -6.969 -2.92 1 96.5 76 PRO B N 1
ATOM 1484 C CA . PRO B 1 76 ? 16.188 -6.137 -2.611 1 96.5 76 PRO B CA 1
ATOM 1485 C C . PRO B 1 76 ? 16.344 -5.871 -1.115 1 96.5 76 PRO B C 1
ATOM 1487 O O . PRO B 1 76 ? 17.438 -5.559 -0.651 1 96.5 76 PRO B O 1
ATOM 1490 N N . GLU B 1 77 ? 15.297 -6.035 -0.375 1 96.5 77 GLU B N 1
ATOM 1491 C CA . GLU B 1 77 ? 15.344 -5.684 1.042 1 96.5 77 GLU B CA 1
ATOM 1492 C C . GLU B 1 77 ? 15.578 -6.918 1.909 1 96.5 77 GLU B C 1
ATOM 1494 O O . GLU B 1 77 ? 16.531 -6.969 2.689 1 96.5 77 GLU B O 1
ATOM 1499 N N . CYS B 1 78 ? 14.805 -7.949 1.785 1 96.5 78 CYS B N 1
ATOM 1500 C CA . CYS B 1 78 ? 14.852 -9.07 2.715 1 96.5 78 CYS B CA 1
ATOM 1501 C C . CYS B 1 78 ? 15.406 -10.32 2.039 1 96.5 78 CYS B C 1
ATOM 1503 O O . CYS B 1 78 ? 15.602 -11.352 2.688 1 96.5 78 CYS B O 1
ATOM 1505 N N . ARG B 1 79 ? 15.523 -10.383 0.771 1 95.69 79 ARG B N 1
ATOM 1506 C CA . ARG B 1 79 ? 16.141 -11.406 -0.057 1 95.69 79 ARG B CA 1
ATOM 1507 C C . ARG B 1 79 ? 15.219 -12.609 -0.227 1 95.69 79 ARG B C 1
ATOM 1509 O O . ARG B 1 79 ? 15.656 -13.68 -0.642 1 95.69 79 ARG B O 1
ATOM 1516 N N . TYR B 1 80 ? 14.039 -12.406 0.095 1 95.38 80 TYR B N 1
ATOM 1517 C CA . TYR B 1 80 ? 13.055 -13.461 -0.155 1 95.38 80 TYR B CA 1
ATOM 1518 C C . TYR B 1 80 ? 12.961 -13.773 -1.644 1 95.38 80 TYR B C 1
ATOM 1520 O O . TYR B 1 80 ? 12.992 -12.867 -2.479 1 95.38 80 TYR B O 1
ATOM 1528 N N . PRO B 1 81 ? 12.828 -15.062 -1.934 1 95.25 81 PRO B N 1
ATOM 1529 C CA . PRO B 1 81 ? 12.633 -15.406 -3.344 1 95.25 81 PRO B CA 1
ATOM 1530 C C . PRO B 1 81 ? 11.32 -14.867 -3.908 1 95.25 81 PRO B C 1
ATOM 1532 O O . PRO B 1 81 ? 10.273 -15.008 -3.281 1 95.25 81 PRO B O 1
ATOM 1535 N N . CYS B 1 82 ? 11.43 -14.258 -5.113 1 94.75 82 CYS B N 1
ATOM 1536 C CA . CYS B 1 82 ? 10.266 -13.641 -5.738 1 94.75 82 CYS B CA 1
ATOM 1537 C C . CYS B 1 82 ? 10.148 -14.062 -7.199 1 94.75 82 CYS B C 1
ATOM 1539 O O . CYS B 1 82 ? 11.086 -14.617 -7.766 1 94.75 82 CYS B O 1
ATOM 1541 N N . SER B 1 83 ? 8.914 -13.805 -7.668 1 92.5 83 SER B N 1
ATOM 1542 C CA . SER B 1 83 ? 8.641 -13.992 -9.086 1 92.5 83 SER B CA 1
ATOM 1543 C C . SER B 1 83 ? 8.289 -12.664 -9.758 1 92.5 83 SER B C 1
ATOM 1545 O O . SER B 1 83 ? 7.477 -11.898 -9.234 1 92.5 83 SER B O 1
ATOM 1547 N N . ARG B 1 84 ? 8.852 -12.492 -10.898 1 92.06 84 ARG B N 1
ATOM 1548 C CA . ARG B 1 84 ? 8.57 -11.266 -11.641 1 92.06 84 ARG B CA 1
ATOM 1549 C C . ARG B 1 84 ? 7.113 -11.203 -12.078 1 92.06 84 ARG B C 1
ATOM 1551 O O . ARG B 1 84 ? 6.531 -10.125 -12.172 1 92.06 84 ARG B O 1
ATOM 1558 N N . GLU B 1 85 ? 6.531 -12.328 -12.242 1 91.5 85 GLU B N 1
ATOM 1559 C CA . GLU B 1 85 ? 5.168 -12.422 -12.75 1 91.5 85 GLU B CA 1
ATOM 1560 C C . GLU B 1 85 ? 4.148 -12.07 -11.672 1 91.5 85 GLU B C 1
ATOM 1562 O O . GLU B 1 85 ? 2.977 -11.836 -11.969 1 91.5 85 GLU B O 1
ATOM 1567 N N . ARG B 1 86 ? 4.648 -12 -10.484 1 91.81 86 ARG B N 1
ATOM 1568 C CA . ARG B 1 86 ? 3.707 -11.781 -9.383 1 91.81 86 ARG B CA 1
ATOM 1569 C C . ARG B 1 86 ? 3.855 -10.383 -8.805 1 91.81 86 ARG B C 1
ATOM 1571 O O . ARG B 1 86 ? 3.295 -10.078 -7.75 1 91.81 86 ARG B O 1
ATOM 1578 N N . MET B 1 87 ? 4.605 -9.625 -9.523 1 93.69 87 MET B N 1
ATOM 1579 C CA . MET B 1 87 ? 4.664 -8.203 -9.195 1 93.69 87 MET B CA 1
ATOM 1580 C C . MET B 1 87 ? 3.309 -7.539 -9.406 1 93.69 87 MET B C 1
ATOM 1582 O O . MET B 1 87 ? 2.656 -7.762 -10.43 1 93.69 87 MET B O 1
ATOM 1586 N N . LYS B 1 88 ? 2.893 -6.688 -8.398 1 94.81 88 LYS B N 1
ATOM 1587 C CA . LYS B 1 88 ? 1.585 -6.047 -8.484 1 94.81 88 LYS B CA 1
ATOM 1588 C C . LYS B 1 88 ? 1.708 -4.531 -8.359 1 94.81 88 LYS B C 1
ATOM 1590 O O . LYS B 1 88 ? 2.455 -4.031 -7.516 1 94.81 88 LYS B O 1
ATOM 1595 N N . PRO B 1 89 ? 0.96 -3.793 -9.219 1 95.75 89 PRO B N 1
ATOM 1596 C CA . PRO B 1 89 ? 0.885 -2.35 -8.984 1 95.75 89 PRO B CA 1
ATOM 1597 C C . PRO B 1 89 ? 0.241 -2.002 -7.648 1 95.75 89 PRO B C 1
ATOM 1599 O O . PRO B 1 89 ? -0.714 -2.662 -7.227 1 95.75 89 PRO B O 1
ATOM 1602 N N . ASP B 1 90 ? 0.816 -1.075 -6.977 1 97.19 90 ASP B N 1
ATOM 1603 C CA . ASP B 1 90 ? 0.249 -0.604 -5.719 1 97.19 90 ASP B CA 1
ATOM 1604 C C . ASP B 1 90 ? -0.382 0.777 -5.883 1 97.19 90 ASP B C 1
ATOM 1606 O O . ASP B 1 90 ? 0.265 1.796 -5.629 1 97.19 90 ASP B O 1
ATOM 1610 N N . THR B 1 91 ? -1.65 0.816 -6.223 1 95.31 91 THR B N 1
ATOM 1611 C CA . THR B 1 91 ? -2.328 2.051 -6.598 1 95.31 91 THR B CA 1
ATOM 1612 C C . THR B 1 91 ? -2.584 2.922 -5.371 1 95.31 91 THR B C 1
ATOM 1614 O O . THR B 1 91 ? -2.521 4.152 -5.453 1 95.31 91 THR B O 1
ATOM 1617 N N . ARG B 1 92 ? -2.885 2.234 -4.332 1 96.06 92 ARG B N 1
ATOM 1618 C CA . ARG B 1 92 ? -3.143 3.006 -3.121 1 96.06 92 ARG B CA 1
ATOM 1619 C C . ARG B 1 92 ? -1.88 3.717 -2.645 1 96.06 92 ARG B C 1
ATOM 1621 O O . ARG B 1 92 ? -1.927 4.891 -2.27 1 96.06 92 ARG B O 1
ATOM 1628 N N . LEU B 1 93 ? -0.812 3.016 -2.637 1 96.94 93 LEU B N 1
ATOM 1629 C CA . LEU B 1 93 ? 0.461 3.637 -2.287 1 96.94 93 LEU B CA 1
ATOM 1630 C C . LEU B 1 93 ? 0.782 4.789 -3.234 1 96.94 93 LEU B C 1
ATOM 1632 O O . LEU B 1 93 ? 1.265 5.836 -2.803 1 96.94 93 LEU B O 1
ATOM 1636 N N . ARG B 1 94 ? 0.513 4.641 -4.48 1 97.25 94 ARG B N 1
ATOM 1637 C CA . ARG B 1 94 ? 0.721 5.711 -5.449 1 97.25 94 ARG B CA 1
ATOM 1638 C C . ARG B 1 94 ? -0.081 6.953 -5.078 1 97.25 94 ARG B C 1
ATOM 1640 O O . ARG B 1 94 ? 0.443 8.07 -5.102 1 97.25 94 ARG B O 1
ATOM 1647 N N . SER B 1 95 ? -1.304 6.746 -4.75 1 96.06 95 SER B N 1
ATOM 1648 C CA . SER B 1 95 ? -2.168 7.855 -4.367 1 96.06 95 SER B CA 1
ATOM 1649 C C . SER B 1 95 ? -1.642 8.562 -3.123 1 96.06 95 SER B C 1
ATOM 1651 O O . SER B 1 95 ? -1.601 9.797 -3.076 1 96.06 95 SER B O 1
ATOM 1653 N N . LEU B 1 96 ? -1.265 7.766 -2.158 1 95.56 96 LEU B N 1
ATOM 1654 C CA . LEU B 1 96 ? -0.753 8.32 -0.909 1 95.56 96 LEU B CA 1
ATOM 1655 C C . LEU B 1 96 ? 0.521 9.125 -1.152 1 95.56 96 LEU B C 1
ATOM 1657 O O . LEU B 1 96 ? 0.694 10.211 -0.589 1 95.56 96 LEU B O 1
ATOM 1661 N N . VAL B 1 97 ? 1.373 8.609 -1.951 1 96.06 97 VAL B N 1
ATOM 1662 C CA . VAL B 1 97 ? 2.605 9.312 -2.299 1 96.06 97 VAL B CA 1
ATOM 1663 C C . VAL B 1 97 ? 2.273 10.672 -2.896 1 96.06 97 VAL B C 1
ATOM 1665 O O . VAL B 1 97 ? 2.871 11.688 -2.521 1 96.06 97 VAL B O 1
ATOM 1668 N N . GLU B 1 98 ? 1.371 10.68 -3.734 1 94 98 GLU B N 1
ATOM 1669 C CA . GLU B 1 98 ? 0.984 11.914 -4.41 1 94 98 GLU B CA 1
ATOM 1670 C C . GLU B 1 98 ? 0.431 12.93 -3.422 1 94 98 GLU B C 1
ATOM 1672 O O . GLU B 1 98 ? 0.811 14.102 -3.455 1 94 98 GLU B O 1
ATOM 1677 N N . LYS B 1 99 ? -0.378 12.523 -2.578 1 91.5 99 LYS B N 1
ATOM 1678 C CA . LYS B 1 99 ? -1.042 13.422 -1.643 1 91.5 99 LYS B CA 1
ATOM 1679 C C . LYS B 1 99 ? -0.084 13.883 -0.547 1 91.5 99 LYS B C 1
ATOM 1681 O O . LYS B 1 99 ? -0.066 15.062 -0.184 1 91.5 99 LYS B O 1
ATOM 1686 N N . ILE B 1 100 ? 0.625 12.992 -0.068 1 89.88 100 ILE B N 1
ATOM 1687 C CA . ILE B 1 100 ? 1.579 13.32 0.985 1 89.88 100 ILE B CA 1
ATOM 1688 C C . ILE B 1 100 ? 2.65 14.258 0.435 1 89.88 100 ILE B C 1
ATOM 1690 O O . ILE B 1 100 ? 3.105 15.172 1.133 1 89.88 100 ILE B O 1
ATOM 1694 N N . GLY B 1 101 ? 3.041 14 -0.75 1 86.94 101 GLY B N 1
ATOM 1695 C CA . GLY B 1 101 ? 4.039 14.844 -1.387 1 86.94 101 GLY B CA 1
ATOM 1696 C C . GLY B 1 101 ? 3.594 16.297 -1.53 1 86.94 101 GLY B C 1
ATOM 1697 O O . GLY B 1 101 ? 4.422 17.188 -1.71 1 86.94 101 GLY B O 1
ATOM 1698 N N . GLN B 1 102 ? 2.32 16.562 -1.338 1 83.56 102 GLN B N 1
ATOM 1699 C CA . GLN B 1 102 ? 1.77 17.906 -1.502 1 83.56 102 GLN B CA 1
ATOM 1700 C C . GLN B 1 102 ? 1.651 18.609 -0.159 1 83.56 102 GLN B C 1
ATOM 1702 O O . GLN B 1 102 ? 1.372 19.812 -0.11 1 83.56 102 GLN B O 1
ATOM 1707 N N . ILE B 1 103 ? 1.806 17.859 0.859 1 77 103 ILE B N 1
ATOM 1708 C CA . ILE B 1 103 ? 1.717 18.453 2.182 1 77 103 ILE B CA 1
ATOM 1709 C C . ILE B 1 103 ? 2.99 19.25 2.475 1 77 103 ILE B C 1
ATOM 1711 O O . ILE B 1 103 ? 4.094 18.703 2.426 1 77 103 ILE B O 1
ATOM 1715 N N . PRO B 1 104 ? 2.758 20.578 2.613 1 70.12 104 PRO B N 1
ATOM 1716 C CA . PRO B 1 104 ? 3.947 21.375 2.922 1 70.12 104 PRO B CA 1
ATOM 1717 C C . PRO B 1 104 ? 4.648 20.922 4.195 1 70.12 104 PRO B C 1
ATOM 1719 O O . PRO B 1 104 ? 3.99 20.562 5.172 1 70.12 104 PRO B O 1
ATOM 1722 N N . LEU B 1 105 ? 5.883 20.578 4.078 1 61.47 105 LEU B N 1
ATOM 1723 C CA . LEU B 1 105 ? 6.676 20.25 5.258 1 61.47 105 LEU B CA 1
ATOM 1724 C C . LEU B 1 105 ? 6.848 21.469 6.164 1 61.47 105 LEU B C 1
ATOM 1726 O O . LEU B 1 105 ? 7.121 22.562 5.684 1 61.47 105 LEU B O 1
ATOM 1730 N N . GLN B 1 106 ? 6.043 21.578 7.074 1 52.38 106 GLN B N 1
ATOM 1731 C CA . GLN B 1 106 ? 6.324 22.719 7.934 1 52.38 106 GLN B CA 1
ATOM 1732 C C . GLN B 1 106 ? 7.816 22.828 8.227 1 52.38 106 GLN B C 1
ATOM 1734 O O . GLN B 1 106 ? 8.445 21.875 8.672 1 52.38 106 GLN B O 1
ATOM 1739 N N . GLU B 1 107 ? 8.531 23.438 7.41 1 46.94 107 GLU B N 1
ATOM 1740 C CA . GLU B 1 107 ? 9.867 23.859 7.82 1 46.94 107 GLU B CA 1
ATOM 1741 C C . GLU B 1 107 ? 9.859 24.375 9.258 1 46.94 107 GLU B C 1
ATOM 1743 O O . GLU B 1 107 ? 9.047 25.234 9.609 1 46.94 107 GLU B O 1
ATOM 1748 N N . GLY B 1 108 ? 10.094 23.688 10.234 1 42.16 108 GLY B N 1
ATOM 1749 C CA . GLY B 1 108 ? 10.453 24.344 11.484 1 42.16 108 GLY B CA 1
ATOM 1750 C C . GLY B 1 108 ? 11.211 25.641 11.289 1 42.16 108 GLY B C 1
ATOM 1751 O O . GLY B 1 108 ? 12.141 25.703 10.477 1 42.16 108 GLY B O 1
ATOM 1752 N N . VAL B 1 109 ? 10.547 26.797 11.359 1 42.59 109 VAL B N 1
ATOM 1753 C CA . VAL B 1 109 ? 11.117 28.141 11.555 1 42.59 109 VAL B CA 1
ATOM 1754 C C . VAL B 1 109 ? 12.344 28.047 12.453 1 42.59 109 VAL B C 1
ATOM 1756 O O . VAL B 1 109 ? 12.562 28.906 13.312 1 42.59 109 VAL B O 1
ATOM 1759 N N . ASN B 1 110 ? 12.914 26.953 12.617 1 43 110 ASN B N 1
ATOM 1760 C CA . ASN B 1 110 ? 14.039 27.156 13.523 1 43 110 ASN B CA 1
ATOM 1761 C C . ASN B 1 110 ? 15.078 28.094 12.906 1 43 110 ASN B C 1
ATOM 1763 O O . ASN B 1 110 ? 16.172 28.266 13.461 1 43 110 ASN B O 1
ATOM 1767 N N . LYS B 1 111 ? 15.023 28.422 11.609 1 41.72 111 LYS B N 1
ATOM 1768 C CA . LYS B 1 111 ? 16.219 29.156 11.234 1 41.72 111 LYS B CA 1
ATOM 1769 C C . LYS B 1 111 ? 16.344 30.453 12.031 1 41.72 111 LYS B C 1
ATOM 1771 O O . LYS B 1 111 ? 17.453 30.938 12.297 1 41.72 111 LYS B O 1
ATOM 1776 N N . GLU B 1 112 ? 15.297 31.297 12.047 1 40.66 112 GLU B N 1
ATOM 1777 C CA . GLU B 1 112 ? 15.656 32.688 12.258 1 40.66 112 GLU B CA 1
ATOM 1778 C C . GLU B 1 112 ? 16.109 32.938 13.695 1 40.66 112 GLU B C 1
ATOM 1780 O O . GLU B 1 112 ? 16.391 34.062 14.078 1 40.66 112 GLU B O 1
ATOM 1785 N N . LEU B 1 113 ? 15.82 32 14.602 1 42.53 113 LEU B N 1
ATOM 1786 C CA . LEU B 1 113 ? 16.125 32.594 15.898 1 42.53 113 LEU B CA 1
ATOM 1787 C C . LEU B 1 113 ? 17.625 32.781 16.078 1 42.53 113 LEU B C 1
ATOM 1789 O O . LEU B 1 113 ? 18.094 33.031 17.188 1 42.53 113 LEU B O 1
ATOM 1793 N N . VAL B 1 114 ? 18.391 32.25 15.188 1 42.28 114 VAL B N 1
ATOM 1794 C CA . VAL B 1 114 ? 19.781 32.469 15.586 1 42.28 114 VAL B CA 1
ATOM 1795 C C . VAL B 1 114 ? 20.141 33.938 15.297 1 42.28 114 VAL B C 1
ATOM 1797 O O . VAL B 1 114 ? 20.422 34.312 14.156 1 42.28 114 VAL B O 1
ATOM 1800 N N . ARG B 1 115 ? 19.297 35.031 15.508 1 38.59 115 ARG B N 1
ATOM 1801 C CA . ARG B 1 115 ? 20 36.281 15.383 1 38.59 115 ARG B CA 1
ATOM 1802 C C . ARG B 1 115 ? 21.156 36.375 16.375 1 38.59 115 ARG B C 1
ATOM 1804 O O . ARG B 1 115 ? 20.953 36.219 17.594 1 38.59 115 ARG B O 1
ATOM 1811 N N . PRO B 1 116 ? 22.375 35.844 16.031 1 44.59 116 PRO B N 1
ATOM 1812 C CA . PRO B 1 116 ? 23.422 36.312 16.938 1 44.59 116 PRO B CA 1
ATOM 1813 C C . PRO B 1 116 ? 23.438 37.844 17.094 1 44.59 116 PRO B C 1
ATOM 1815 O O . PRO B 1 116 ? 23.266 38.562 16.109 1 44.59 116 PRO B O 1
ATOM 1818 N N . LYS B 1 117 ? 22.891 38.406 18.281 1 37.75 117 LYS B N 1
ATOM 1819 C CA . LYS B 1 117 ? 23.531 39.656 18.641 1 37.75 117 LYS B CA 1
ATOM 1820 C C . LYS B 1 117 ? 25.047 39.5 18.75 1 37.75 117 LYS B C 1
ATOM 1822 O O . LYS B 1 117 ? 25.531 38.438 19.188 1 37.75 117 LYS B O 1
#

Radius of gyration: 25.46 Å; Cα contacts (8 Å, |Δi|>4): 259; chains: 2; bounding box: 51×65×114 Å

Secondary structure (DSSP, 8-state):
-----------------------HHHHHHHHHHHTB-TTT-SB-SSEEE-TTS-EEEHHHHHHHHHT--SS-EE-TTT--EE-GGG-EE-HHHHHHHHHHTTS-----S-STT----/-----------------------HHHHHHHHHHHTB-TTT-SB-SSEEE-TTS-EEEHHHHHHHHHT--TT-EE-TTT--EE-GGG-EE-HHHHHHHHHHTTS-----S-STT----

Nearest PDB structures (foldseek):
  6yxe-assembly1_A-3  TM=9.143E-01  e=3.503E-08  Homo sapiens
  5eya-assembly1_G  TM=8.297E-01  e=4.618E-07  Homo sapiens
  5olm-assembly1_A  TM=9.516E-01  e=2.469E-06  Homo sapiens
  5fer-assembly1_A  TM=8.945E-01  e=2.469E-06  Homo sapiens
  5eya-assembly1_F  TM=8.685E-01  e=5.017E-06  Homo sapiens

Sequence (234 aa):
GSSKNLLHAPFRPTSPEVSIKRPAGGMIQNLQEDITCSICLESFDDPVSIDCGHNFCRLCLSAHWSGTSHSGYRCPECRYPCSRERMKPDTRLRSLVEKIGQIPLQEGVNKELVRPKGSSKNLLHAPFRPTSPEVSIKRPAGGMIQNLQEDITCSICLESFDDPVSIDCGHNFCRLCLSAHWSGTSHSGYRCPECRYPCSRERMKPDTRLRSLVEKIGQIPLQEGVNKELVRPK

pLDDT: mean 74.87, std 25.48, range [27.56, 98.75]